Protein AF-A0A3B5KV81-F1 (afdb_monomer_lite)

Organism: NCBI:txid32473

Radius of gyration: 26.12 Å; chains: 1; bounding box: 64×47×73 Å

Secondary structure (DSSP, 8-state):
-HHHHHHHHHHHHHHHHHHHHHHHHHHHHHHHHHHHHHHHHHHHHHHHHHHT-TTS-GGG-SS-HHHHHHHHHHHHHHHHHHHHHHHHHHHHHHHHHHHHHHHHHHHHHHHHHHTT-SS--HHHHHHHHHHHHHHHHHHHHHHHHHHHHHHHHHHHHHHHHHHHHHS-HHHHHHHHTT-----HHHHHHH------GGG-TTSEEE---SS-GGG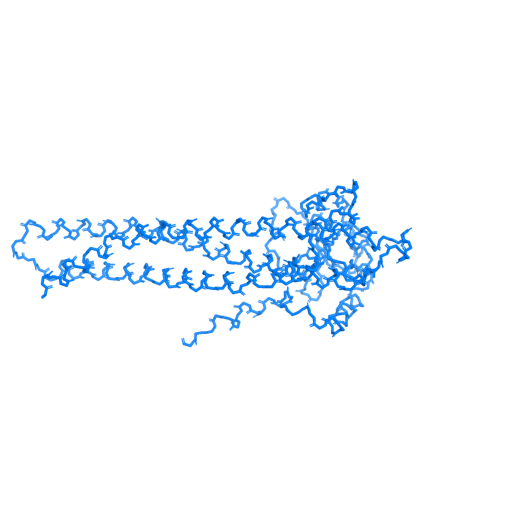GS-BGGGGB-HHHHHHTTT---B--GGG-EEEETTEEE--SSHHHHHHHHHSHHHHHHHHHHHHHH-TT--STT-TTHHHHTT---

Sequence (301 aa):
LAYLIVRFLKCLFCLPAVLQEALQVGDRSIKNELSITQDLVWRYTAVLEKLTHPNIQPAQCEMPITQLKQALYNVRQHESFLKILQSDVSICCQRMESRQPKLSSVLKQLRETVQPNMAIPGSTVFPLFKAVTKLWFELQDEAELLHILSNITVGLKPFLVSQAKRFSKAYLNSLLEATEVKTDANRLAVSSGMIDPTLLNTQSWLLPHANDRLKELPLEYNGFCGYMFVNRDGLLLPGNPSIGILEHKERFYAFSSREAALAFASSPDDFVAQYIQSRIQTYTVFLCFQREATKVLLLPF

InterPro domains:
  IPR021897 Cilia- and flagella-associated protein 206 [PF12018] (19-277)
  IPR021897 Cilia- and flagella-associated protein 206 [PTHR21442] (15-276)

pLDDT: mean 79.24, std 15.84, range [22.72, 93.88]

Structure (mmCIF, N/CA/C/O backbone):
data_AF-A0A3B5KV81-F1
#
_entry.id   AF-A0A3B5KV81-F1
#
loop_
_atom_site.group_PDB
_atom_site.id
_atom_site.type_symbol
_atom_site.label_atom_id
_atom_site.label_alt_id
_atom_site.label_comp_id
_atom_site.label_asym_id
_atom_site.label_entity_id
_atom_site.label_seq_id
_atom_site.pdbx_PDB_ins_code
_atom_site.Cartn_x
_atom_site.Cartn_y
_atom_site.Cartn_z
_atom_site.occupancy
_atom_site.B_iso_or_equiv
_atom_site.auth_seq_id
_atom_site.auth_comp_id
_atom_site.auth_asym_id
_atom_site.auth_atom_id
_atom_site.pdbx_PDB_model_num
ATOM 1 N N . LEU A 1 1 ? -39.909 -1.731 30.206 1.00 40.06 1 LEU A N 1
ATOM 2 C CA . LEU A 1 1 ? -38.931 -0.629 30.377 1.00 40.06 1 LEU A CA 1
ATOM 3 C C . LEU A 1 1 ? -37.629 -1.090 31.048 1.00 40.06 1 LEU A C 1
ATOM 5 O O . LEU A 1 1 ? -36.589 -0.990 30.417 1.00 40.06 1 LEU A O 1
ATOM 9 N N . ALA A 1 2 ? -37.669 -1.678 32.252 1.00 30.91 2 ALA A N 1
ATOM 10 C CA . ALA A 1 2 ? -36.471 -2.149 32.971 1.00 30.91 2 ALA A CA 1
ATOM 11 C C . ALA A 1 2 ? -35.604 -3.158 32.184 1.00 30.91 2 ALA A C 1
ATOM 13 O O . ALA A 1 2 ? -34.389 -3.018 32.145 1.00 30.91 2 ALA A O 1
ATOM 14 N N . TYR A 1 3 ? -36.211 -4.118 31.476 1.00 31.11 3 TYR A N 1
ATOM 15 C CA . TYR A 1 3 ? -35.487 -5.070 30.616 1.00 31.11 3 TYR A CA 1
ATOM 16 C C . TYR A 1 3 ? -34.749 -4.392 29.446 1.00 31.11 3 TYR A C 1
ATOM 18 O O . TYR A 1 3 ? -33.602 -4.723 29.159 1.00 31.11 3 TYR A O 1
ATOM 26 N N . LEU A 1 4 ? -35.378 -3.400 28.805 1.00 37.34 4 LEU A N 1
ATOM 27 C CA . LEU A 1 4 ? -34.756 -2.591 27.752 1.00 37.34 4 LEU A CA 1
ATOM 28 C C . LEU A 1 4 ? -33.608 -1.743 28.304 1.00 37.34 4 LEU A C 1
ATOM 30 O O . LEU A 1 4 ? -32.568 -1.674 27.668 1.00 37.34 4 LEU A O 1
ATOM 34 N N . ILE A 1 5 ? -33.760 -1.176 29.502 1.00 43.72 5 ILE A N 1
ATOM 35 C CA . ILE A 1 5 ? -32.710 -0.404 30.182 1.00 43.72 5 ILE A CA 1
ATOM 36 C C . ILE A 1 5 ? -31.523 -1.303 30.550 1.00 43.72 5 ILE A C 1
ATOM 38 O O . ILE A 1 5 ? -30.384 -0.934 30.298 1.00 43.72 5 ILE A O 1
ATOM 42 N N . VAL A 1 6 ? -31.765 -2.509 31.073 1.00 41.88 6 VAL A N 1
ATOM 43 C CA . VAL A 1 6 ? -30.704 -3.483 31.383 1.00 41.88 6 VAL A CA 1
ATOM 44 C C . VAL A 1 6 ? -29.985 -3.938 30.114 1.00 41.88 6 VAL A C 1
ATOM 46 O O . VAL A 1 6 ? -28.761 -4.035 30.108 1.00 41.88 6 VAL A O 1
ATOM 49 N N . ARG A 1 7 ? -30.713 -4.174 29.018 1.00 49.34 7 ARG A N 1
ATOM 50 C CA . ARG A 1 7 ? -30.127 -4.557 27.725 1.00 49.34 7 ARG A CA 1
ATOM 51 C C . ARG A 1 7 ? -29.336 -3.403 27.096 1.00 49.34 7 ARG A C 1
ATOM 53 O O . ARG A 1 7 ? -28.234 -3.630 26.609 1.00 49.34 7 ARG A O 1
ATOM 60 N N . PHE A 1 8 ? -29.851 -2.178 27.193 1.00 55.16 8 PHE A N 1
ATOM 61 C CA . PHE A 1 8 ? -29.182 -0.951 26.760 1.00 55.16 8 PHE A CA 1
ATOM 62 C C . PHE A 1 8 ? -27.899 -0.711 27.558 1.00 55.16 8 PHE A C 1
ATOM 64 O O . PHE A 1 8 ? -26.845 -0.530 26.965 1.00 55.16 8 PHE A O 1
ATOM 71 N N . LEU A 1 9 ? -27.948 -0.828 28.889 1.00 57.06 9 LEU A N 1
ATOM 72 C CA . LEU A 1 9 ? -26.775 -0.736 29.762 1.00 57.06 9 LEU A CA 1
ATOM 73 C C . LEU A 1 9 ? -25.755 -1.837 29.452 1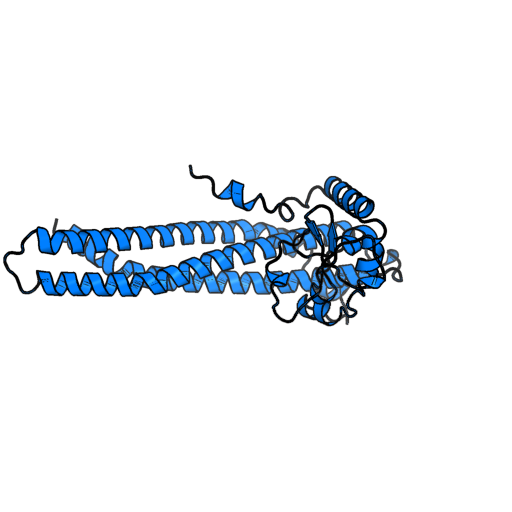.00 57.06 9 LEU A C 1
ATOM 75 O O . LEU A 1 9 ? -24.566 -1.560 29.374 1.00 57.06 9 LEU A O 1
ATOM 79 N N . LYS A 1 10 ? -26.192 -3.079 29.222 1.00 59.25 10 LYS A N 1
ATOM 80 C CA . LYS A 1 10 ? -25.283 -4.185 28.892 1.00 59.25 10 LYS A CA 1
ATOM 81 C C . LYS A 1 10 ? -24.575 -3.961 27.549 1.00 59.25 10 LYS A C 1
ATOM 83 O O . LYS A 1 10 ? -23.370 -4.170 27.469 1.00 59.25 10 LYS A O 1
ATOM 88 N N . CYS A 1 11 ? -25.278 -3.460 26.530 1.00 62.38 11 CYS A N 1
ATOM 89 C CA . CYS A 1 11 ? -24.655 -2.995 25.285 1.00 62.38 11 CYS A CA 1
ATOM 90 C C . CYS A 1 11 ? -23.681 -1.835 25.535 1.00 62.38 11 CYS A C 1
ATOM 92 O O . CYS A 1 11 ? -22.562 -1.879 25.029 1.00 62.38 11 CYS A O 1
ATOM 94 N N . LEU A 1 12 ? -24.072 -0.865 26.368 1.00 67.06 12 LEU A N 1
ATOM 95 C CA . LEU A 1 12 ? -23.264 0.297 26.744 1.00 67.06 12 LEU A CA 1
ATOM 96 C C . LEU A 1 12 ? -21.896 -0.091 27.322 1.00 67.06 12 LEU A C 1
ATOM 98 O O . LEU A 1 12 ? -20.888 0.538 27.015 1.00 67.06 12 LEU A O 1
ATOM 102 N N . PHE A 1 13 ? -21.862 -1.145 28.141 1.00 68.75 13 PHE A N 1
ATOM 103 C CA . PHE A 1 13 ? -20.636 -1.627 28.780 1.00 68.75 13 PHE A CA 1
ATOM 104 C C . PHE A 1 13 ? -19.817 -2.588 27.906 1.00 68.75 13 PHE A C 1
ATOM 106 O O . PHE A 1 13 ? -18.600 -2.644 28.066 1.00 68.75 13 PHE A O 1
ATOM 113 N N . CYS A 1 14 ? -20.444 -3.340 26.996 1.00 76.62 14 CYS A N 1
ATOM 114 C CA . CYS A 1 14 ? -19.745 -4.351 26.196 1.00 76.62 14 CYS A CA 1
ATOM 115 C C . CYS A 1 14 ? -19.212 -3.830 24.854 1.00 76.62 14 CYS A C 1
ATOM 117 O O . CYS A 1 14 ? -18.169 -4.311 24.414 1.00 76.62 14 CYS A O 1
ATOM 119 N N . LEU A 1 15 ? -19.881 -2.862 24.212 1.00 80.75 15 LEU A N 1
ATOM 120 C CA . LEU A 1 15 ? -19.483 -2.374 22.882 1.00 80.75 15 LEU A CA 1
ATOM 121 C C . LEU A 1 15 ? -18.021 -1.914 22.814 1.00 80.75 15 LEU A C 1
ATOM 123 O O . LEU A 1 15 ? -17.350 -2.331 21.875 1.00 80.75 15 LEU A O 1
ATOM 127 N N . PRO A 1 16 ? -17.481 -1.128 23.771 1.00 84.94 16 PRO A N 1
ATOM 128 C CA . PRO A 1 16 ? -16.108 -0.643 23.651 1.00 84.94 16 PRO A CA 1
ATOM 129 C C . PRO A 1 16 ? -15.082 -1.780 23.616 1.00 84.94 16 PRO A C 1
ATOM 131 O O . PRO A 1 16 ? -14.146 -1.734 22.827 1.00 84.94 16 PRO A O 1
ATOM 134 N N . ALA A 1 17 ? -15.274 -2.817 24.439 1.00 85.12 17 ALA A N 1
ATOM 135 C CA . ALA A 1 17 ? -14.369 -3.962 24.495 1.00 85.12 17 ALA A CA 1
ATOM 136 C C . ALA A 1 17 ? -14.455 -4.819 23.223 1.00 85.12 17 ALA A C 1
ATOM 138 O O . ALA A 1 17 ? -13.427 -5.164 22.648 1.00 85.12 17 ALA A O 1
ATOM 139 N N . VAL A 1 18 ? -15.676 -5.106 22.756 1.00 86.69 18 VAL A N 1
ATOM 140 C CA . VAL A 1 18 ? -15.906 -5.877 21.523 1.00 86.69 18 VAL A CA 1
ATOM 141 C C . VAL A 1 18 ? -15.345 -5.141 20.306 1.00 86.69 18 VAL A C 1
ATOM 143 O O . VAL A 1 18 ? -14.693 -5.746 19.460 1.00 86.69 18 VAL A O 1
ATOM 146 N N . LEU A 1 19 ? -15.566 -3.828 20.225 1.00 87.00 19 LEU A N 1
ATOM 147 C CA . LEU A 1 19 ? -15.071 -3.002 19.129 1.00 87.00 19 LEU A CA 1
ATOM 148 C C . LEU A 1 19 ? -13.540 -2.909 19.133 1.00 87.00 19 LEU A C 1
ATOM 150 O O . LEU A 1 19 ? -12.926 -3.031 18.077 1.00 87.00 19 LEU A O 1
ATOM 154 N N . GLN A 1 20 ? -12.920 -2.764 20.308 1.00 89.06 20 GLN A N 1
ATOM 155 C CA . GLN A 1 20 ? -11.462 -2.770 20.444 1.00 89.06 20 GLN A CA 1
ATOM 156 C C . GLN A 1 20 ? -10.855 -4.091 19.951 1.00 89.06 20 GLN A C 1
ATOM 158 O O . GLN A 1 20 ? -9.877 -4.087 19.205 1.00 89.06 20 GLN A O 1
ATOM 163 N N . GLU A 1 21 ? -11.442 -5.227 20.334 1.00 89.62 21 GLU A N 1
ATOM 164 C CA . GLU A 1 21 ? -10.996 -6.541 19.867 1.00 89.62 21 GLU A CA 1
ATOM 165 C C . GLU A 1 21 ? -11.159 -6.681 18.346 1.00 89.62 21 GLU A C 1
ATOM 167 O O . GLU A 1 21 ? -10.218 -7.081 17.656 1.00 89.62 21 GLU A O 1
ATOM 172 N N . ALA A 1 22 ? -12.318 -6.289 17.808 1.00 89.50 22 ALA A N 1
ATOM 173 C CA . ALA A 1 22 ? -12.595 -6.340 16.375 1.00 89.50 22 ALA A CA 1
ATOM 174 C C . ALA A 1 22 ? -11.617 -5.474 15.561 1.00 89.50 22 ALA A C 1
ATOM 176 O O . ALA A 1 22 ? -11.116 -5.924 14.530 1.00 89.50 22 ALA A O 1
ATOM 177 N N . LEU A 1 23 ? -11.284 -4.273 16.046 1.00 89.12 23 LEU A N 1
ATOM 178 C CA . LEU A 1 23 ? -10.291 -3.392 15.429 1.00 89.12 23 LEU A CA 1
ATOM 179 C C . LEU A 1 23 ? -8.895 -4.011 15.417 1.00 89.12 23 LEU A C 1
ATOM 181 O O . LEU A 1 23 ? -8.232 -4.008 14.383 1.00 89.12 23 LEU A O 1
ATOM 185 N N . GLN A 1 24 ? -8.459 -4.596 16.533 1.00 90.06 24 GLN A N 1
ATOM 186 C CA . GLN A 1 24 ? -7.159 -5.266 16.609 1.00 90.06 24 GLN A CA 1
ATOM 187 C C . GLN A 1 24 ? -7.082 -6.486 15.684 1.00 90.06 24 GLN A C 1
ATOM 189 O O . GLN A 1 24 ? -6.040 -6.753 15.083 1.00 90.06 24 GLN A O 1
ATOM 194 N N . VAL A 1 25 ? -8.171 -7.249 15.563 1.00 90.31 25 VAL A N 1
ATOM 195 C CA . VAL A 1 25 ? -8.262 -8.359 14.604 1.00 90.31 25 VAL A CA 1
ATOM 196 C C . VAL A 1 25 ? -8.200 -7.836 13.167 1.00 90.31 25 VAL A C 1
ATOM 198 O O . VAL A 1 25 ? -7.431 -8.378 12.371 1.00 90.31 25 VAL A O 1
ATOM 201 N N . GLY A 1 26 ? -8.941 -6.771 12.851 1.00 88.31 26 GLY A N 1
ATOM 202 C CA . GLY A 1 26 ? -8.927 -6.118 11.541 1.00 88.31 26 GLY A CA 1
ATOM 203 C C . GLY A 1 26 ? -7.540 -5.602 11.152 1.00 88.31 26 GLY A C 1
ATOM 204 O O . GLY A 1 26 ? -7.029 -5.962 10.093 1.00 88.31 26 GLY A O 1
ATOM 205 N N . ASP A 1 27 ? -6.885 -4.848 12.039 1.00 89.94 27 ASP A N 1
ATOM 206 C CA . ASP A 1 27 ? -5.531 -4.315 11.839 1.00 89.94 27 ASP A CA 1
ATOM 207 C C . ASP A 1 27 ? -4.512 -5.431 11.565 1.00 89.94 27 ASP A C 1
ATOM 209 O O . ASP A 1 27 ? -3.765 -5.376 10.585 1.00 89.94 27 ASP A O 1
ATOM 213 N N . ARG A 1 28 ? -4.522 -6.500 12.376 1.00 91.06 28 ARG A N 1
ATOM 214 C CA . ARG A 1 28 ? -3.650 -7.667 12.154 1.00 91.06 28 ARG A CA 1
ATOM 215 C C . ARG A 1 28 ? -3.940 -8.359 10.825 1.00 91.06 28 ARG A C 1
ATOM 217 O O . ARG A 1 28 ? -3.003 -8.749 10.131 1.00 91.06 28 ARG A O 1
ATOM 224 N N . SER A 1 29 ? -5.213 -8.509 10.459 1.00 90.69 29 SER A N 1
ATOM 225 C CA . SER A 1 29 ? -5.601 -9.128 9.189 1.00 90.69 29 SER A CA 1
ATOM 226 C C . SER A 1 29 ? -5.082 -8.325 7.995 1.00 90.69 29 SER A C 1
ATOM 228 O O . SER A 1 29 ? -4.488 -8.908 7.089 1.00 90.69 29 SER A O 1
ATOM 230 N N . ILE A 1 30 ? -5.256 -6.999 8.006 1.00 91.31 30 ILE A N 1
ATOM 231 C CA . ILE A 1 30 ? -4.784 -6.115 6.931 1.00 91.31 30 ILE A CA 1
ATOM 232 C C . ILE A 1 30 ? -3.254 -6.133 6.857 1.00 91.31 30 ILE A C 1
ATOM 234 O O . ILE A 1 30 ? -2.706 -6.271 5.767 1.00 91.31 30 ILE A O 1
ATOM 238 N N . LYS A 1 31 ? -2.550 -6.071 7.997 1.00 92.75 31 LYS A N 1
ATOM 239 C CA 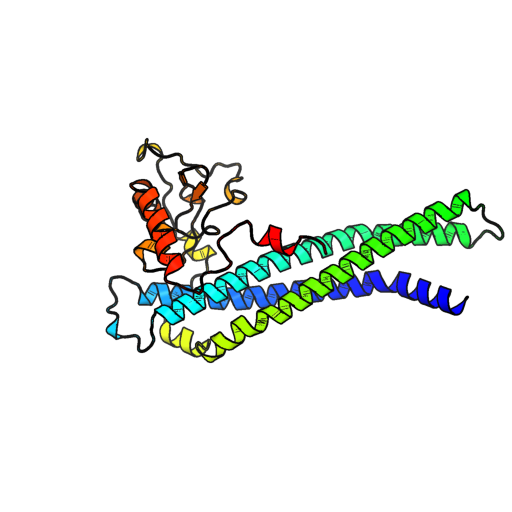. LYS A 1 31 ? -1.078 -6.172 8.050 1.00 92.75 31 LYS A CA 1
ATOM 240 C C . LYS A 1 31 ? -0.559 -7.479 7.452 1.00 92.75 31 LYS A C 1
ATOM 242 O O . LYS A 1 31 ? 0.397 -7.462 6.677 1.00 92.75 31 LYS A O 1
ATOM 247 N N . ASN A 1 32 ? -1.199 -8.601 7.778 1.00 92.12 32 ASN A N 1
ATOM 248 C CA . ASN A 1 32 ? -0.840 -9.901 7.217 1.00 92.12 32 ASN A CA 1
ATOM 249 C C . ASN A 1 32 ? -1.069 -9.937 5.701 1.00 92.12 32 ASN A C 1
ATOM 251 O O . ASN A 1 32 ? -0.197 -10.385 4.956 1.00 92.12 32 ASN A O 1
ATOM 255 N N . GLU A 1 33 ? -2.214 -9.438 5.231 1.00 90.75 33 GLU A N 1
ATOM 256 C CA . GLU A 1 33 ? -2.519 -9.383 3.799 1.00 90.75 33 GLU A CA 1
ATOM 257 C C . GLU A 1 33 ? -1.556 -8.456 3.044 1.00 90.75 33 GLU A C 1
ATOM 259 O O . GLU A 1 33 ? -1.090 -8.800 1.955 1.00 90.75 33 GLU A O 1
ATOM 264 N N . LEU A 1 34 ? -1.178 -7.327 3.648 1.00 92.50 34 LEU A N 1
ATOM 265 C CA . LEU A 1 34 ? -0.195 -6.401 3.099 1.00 92.50 34 LEU A CA 1
ATOM 266 C C . LEU A 1 34 ? 1.180 -7.063 2.969 1.00 92.50 34 LEU A C 1
ATOM 268 O O . LEU A 1 34 ? 1.797 -6.957 1.914 1.00 92.50 34 LEU A O 1
ATOM 272 N N . SER A 1 35 ? 1.632 -7.804 3.984 1.00 93.69 35 SER A N 1
ATOM 273 C CA . SER A 1 35 ? 2.906 -8.534 3.932 1.00 93.69 35 SER A CA 1
ATOM 274 C C . SER A 1 35 ? 2.936 -9.576 2.806 1.00 93.69 35 SER A C 1
ATOM 276 O O . SER A 1 35 ? 3.908 -9.649 2.052 1.00 93.69 35 SER A O 1
ATOM 278 N N . ILE A 1 36 ? 1.851 -10.339 2.631 1.00 91.31 36 ILE A N 1
ATOM 279 C CA . ILE A 1 36 ? 1.718 -11.310 1.531 1.00 91.31 36 ILE A CA 1
ATOM 280 C C . ILE A 1 36 ? 1.745 -10.596 0.174 1.00 91.31 36 ILE A C 1
ATOM 282 O O . ILE A 1 36 ? 2.429 -11.029 -0.755 1.00 91.31 36 ILE A O 1
ATOM 286 N N . THR A 1 37 ? 1.016 -9.487 0.067 1.00 91.94 37 THR A N 1
ATOM 287 C CA . THR A 1 37 ? 0.946 -8.668 -1.147 1.00 91.94 37 THR A CA 1
ATOM 288 C C . THR A 1 37 ? 2.318 -8.103 -1.507 1.00 91.94 37 THR A C 1
ATOM 290 O O . THR A 1 37 ? 2.720 -8.162 -2.666 1.00 91.94 37 THR A O 1
ATOM 293 N N . GLN A 1 38 ? 3.077 -7.625 -0.522 1.00 93.88 38 GLN A N 1
ATOM 294 C CA . GLN A 1 38 ? 4.430 -7.103 -0.708 1.00 93.88 38 GLN A CA 1
ATOM 295 C C . GLN A 1 38 ? 5.416 -8.174 -1.188 1.00 93.88 38 GLN A C 1
ATOM 297 O O . GLN A 1 38 ? 6.183 -7.912 -2.113 1.00 93.88 38 GLN A O 1
ATOM 302 N N . ASP A 1 39 ? 5.358 -9.397 -0.648 1.00 92.50 39 ASP A N 1
ATOM 303 C CA . ASP A 1 39 ? 6.169 -10.517 -1.155 1.00 92.50 39 ASP A CA 1
ATOM 304 C C . ASP A 1 39 ? 5.882 -10.790 -2.641 1.00 92.50 39 ASP A C 1
ATOM 306 O O . ASP A 1 39 ? 6.810 -10.960 -3.434 1.00 92.50 39 ASP A O 1
ATOM 310 N N . LEU A 1 40 ? 4.606 -10.780 -3.046 1.00 91.69 40 LEU A N 1
ATOM 311 C CA . LEU A 1 40 ? 4.224 -10.947 -4.452 1.00 91.69 40 LEU A CA 1
ATOM 312 C C . LEU A 1 40 ? 4.749 -9.806 -5.319 1.00 91.69 40 LEU A C 1
ATOM 314 O O . LEU A 1 40 ? 5.350 -10.058 -6.362 1.00 91.69 40 LEU A O 1
ATOM 318 N N . VAL A 1 41 ? 4.556 -8.565 -4.875 1.00 92.50 41 VAL A N 1
ATOM 319 C CA . VAL A 1 41 ? 5.079 -7.368 -5.534 1.00 92.50 41 VAL A CA 1
ATOM 320 C C . VAL A 1 41 ? 6.576 -7.504 -5.806 1.00 92.50 41 VAL A C 1
ATOM 322 O O . VAL A 1 41 ? 7.006 -7.348 -6.948 1.00 92.50 41 VAL A O 1
ATOM 325 N N . TRP A 1 42 ? 7.372 -7.836 -4.786 1.00 93.88 42 TRP A N 1
ATOM 326 C CA . TRP A 1 42 ? 8.824 -7.916 -4.923 1.00 93.88 42 TRP A CA 1
ATOM 327 C C . TRP A 1 42 ? 9.252 -9.009 -5.899 1.00 93.88 42 TRP A C 1
ATOM 329 O O . TRP A 1 42 ? 10.183 -8.792 -6.677 1.00 93.88 42 TRP A O 1
ATOM 339 N N . ARG A 1 43 ? 8.553 -10.153 -5.900 1.00 92.12 43 ARG A N 1
ATOM 340 C CA . ARG A 1 43 ? 8.784 -11.251 -6.850 1.00 92.12 43 ARG A CA 1
ATOM 341 C C . ARG A 1 43 ? 8.453 -10.840 -8.277 1.00 92.12 43 ARG A C 1
ATOM 343 O O . ARG A 1 43 ? 9.284 -11.039 -9.156 1.00 92.12 43 ARG A O 1
ATOM 350 N N . TYR A 1 44 ? 7.284 -10.244 -8.514 1.00 91.44 44 TYR A N 1
ATOM 351 C CA . TYR A 1 44 ? 6.911 -9.766 -9.848 1.00 91.44 44 TYR A CA 1
ATOM 352 C C . TYR A 1 44 ? 7.890 -8.716 -10.366 1.00 91.44 44 TYR A C 1
ATOM 354 O O . TYR A 1 44 ? 8.311 -8.796 -11.519 1.00 91.44 44 TYR A O 1
ATOM 362 N N . THR A 1 45 ? 8.290 -7.763 -9.519 1.00 91.88 45 THR A N 1
ATOM 363 C CA . THR A 1 45 ? 9.293 -6.765 -9.892 1.00 91.88 45 THR A CA 1
ATOM 364 C C . THR A 1 45 ? 10.625 -7.433 -10.231 1.00 91.88 45 THR A C 1
ATOM 366 O O . THR A 1 45 ? 11.154 -7.159 -11.298 1.00 91.88 45 THR A O 1
ATOM 369 N N . ALA A 1 46 ? 11.120 -8.370 -9.415 1.00 91.69 46 ALA A N 1
ATOM 370 C CA . ALA A 1 46 ? 12.379 -9.072 -9.682 1.00 91.69 46 ALA A CA 1
ATOM 371 C C . ALA A 1 46 ? 12.340 -9.920 -10.970 1.00 91.69 46 ALA A C 1
ATOM 373 O O . ALA A 1 46 ? 13.298 -9.916 -11.744 1.00 91.69 46 ALA A O 1
ATOM 374 N N . VAL A 1 47 ? 11.221 -10.604 -11.244 1.00 90.06 47 VAL A N 1
ATOM 375 C CA . VAL A 1 47 ? 11.017 -11.339 -12.505 1.00 90.06 47 VAL A CA 1
ATOM 376 C C . VAL A 1 47 ? 11.073 -10.379 -13.688 1.00 90.06 47 VAL A C 1
ATOM 378 O O . VAL A 1 47 ? 11.777 -10.642 -14.660 1.00 90.06 47 VAL A O 1
ATOM 381 N N . LEU A 1 48 ? 10.358 -9.255 -13.617 1.00 88.75 48 LEU A N 1
ATOM 382 C CA . LEU A 1 48 ? 10.338 -8.281 -14.705 1.00 88.75 48 LEU A CA 1
ATOM 383 C C . LEU A 1 48 ? 11.691 -7.581 -14.877 1.00 88.75 48 LEU A C 1
ATOM 385 O O . LEU A 1 48 ? 12.101 -7.366 -16.012 1.00 88.75 48 LEU A O 1
ATOM 389 N N . GLU A 1 49 ? 12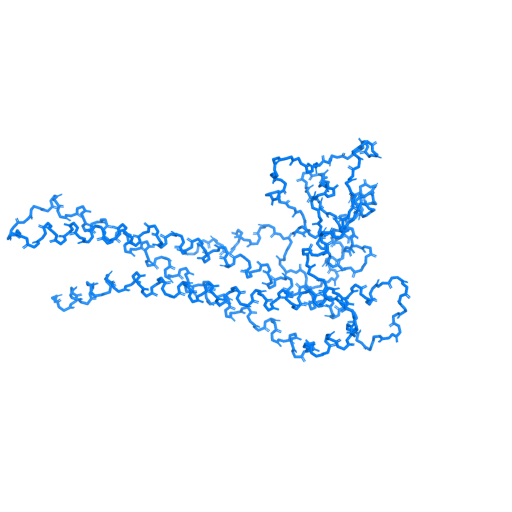.419 -7.293 -13.797 1.00 88.62 49 GLU A N 1
ATOM 390 C CA . GLU A 1 49 ? 13.795 -6.779 -13.843 1.00 88.62 49 GLU A CA 1
ATOM 391 C C . GLU A 1 49 ? 14.726 -7.740 -14.604 1.00 88.62 49 GLU A C 1
ATOM 393 O O . GLU A 1 49 ? 15.500 -7.291 -15.448 1.00 88.62 49 GLU A O 1
ATOM 398 N N . LYS A 1 50 ? 14.610 -9.058 -14.370 1.00 86.50 50 LYS A N 1
ATOM 399 C CA . LYS A 1 50 ? 15.355 -10.092 -15.111 1.00 86.50 50 LYS A CA 1
ATOM 400 C C . LYS A 1 50 ? 14.922 -10.138 -16.579 1.00 86.50 50 LYS A C 1
ATOM 402 O O . LYS A 1 50 ? 15.751 -10.017 -17.469 1.00 86.50 50 LYS A O 1
ATOM 407 N N . LEU A 1 51 ? 13.625 -10.271 -16.852 1.00 83.00 51 LEU A N 1
ATOM 408 C CA . LEU A 1 51 ? 13.116 -10.484 -18.214 1.00 83.00 51 LEU A CA 1
ATOM 409 C C . LEU A 1 51 ? 13.237 -9.258 -19.128 1.00 83.00 51 LEU A C 1
ATOM 411 O O . LEU A 1 51 ? 13.295 -9.412 -20.342 1.00 83.00 51 LEU A O 1
ATOM 415 N N . THR A 1 52 ? 13.257 -8.049 -18.566 1.00 80.44 52 THR A N 1
ATOM 416 C CA . THR A 1 52 ? 13.390 -6.796 -19.334 1.00 80.44 52 THR A CA 1
ATOM 417 C C . THR A 1 52 ? 14.820 -6.255 -19.341 1.00 80.44 52 THR A C 1
ATOM 419 O O . THR A 1 52 ? 15.070 -5.145 -19.823 1.00 80.44 52 THR A O 1
ATOM 422 N N . HIS A 1 53 ? 15.781 -7.028 -18.820 1.00 78.88 53 HIS A N 1
ATOM 423 C CA . HIS A 1 53 ? 17.180 -6.640 -18.848 1.00 78.88 53 HIS A CA 1
ATOM 424 C C . HIS A 1 53 ? 17.674 -6.583 -20.305 1.00 78.88 53 HIS A C 1
ATOM 426 O O . HIS A 1 53 ? 17.499 -7.553 -21.041 1.00 78.88 53 HIS A O 1
ATOM 432 N N . PRO A 1 54 ? 18.355 -5.506 -20.736 1.00 68.56 54 PRO A N 1
ATOM 433 C CA . PRO A 1 54 ? 18.721 -5.299 -22.144 1.00 68.56 54 PRO A CA 1
ATOM 434 C C . PRO A 1 54 ? 19.676 -6.363 -22.715 1.00 68.56 54 PRO A C 1
ATOM 436 O O . PRO A 1 54 ? 19.828 -6.461 -23.927 1.00 68.56 54 PRO A O 1
ATOM 439 N N . ASN A 1 55 ? 20.289 -7.177 -21.850 1.00 67.75 55 ASN A N 1
ATOM 440 C CA . ASN A 1 55 ? 21.203 -8.261 -22.227 1.00 67.75 55 ASN A CA 1
ATOM 441 C C . ASN A 1 55 ? 20.517 -9.637 -22.351 1.00 67.75 55 ASN A C 1
ATOM 443 O O . ASN A 1 55 ? 21.188 -10.609 -22.687 1.00 67.75 55 ASN A O 1
ATOM 447 N N . ILE A 1 56 ? 19.219 -9.752 -22.047 1.00 62.81 56 ILE A N 1
ATOM 448 C CA . ILE A 1 56 ? 18.476 -11.018 -22.104 1.00 62.81 56 ILE A CA 1
ATOM 449 C C . ILE A 1 56 ? 17.614 -11.018 -23.369 1.00 62.81 56 ILE A C 1
ATOM 451 O O . ILE A 1 56 ? 16.759 -10.152 -23.549 1.00 62.81 56 ILE A O 1
ATOM 455 N N . GLN A 1 57 ? 17.846 -11.980 -24.270 1.00 55.22 57 GLN A N 1
ATOM 456 C CA . GLN A 1 57 ? 16.995 -12.139 -25.449 1.00 55.22 57 GLN A CA 1
ATOM 457 C C . GLN A 1 57 ? 15.595 -12.621 -25.025 1.00 55.22 57 GLN A C 1
ATOM 459 O O . GLN A 1 57 ? 15.494 -13.566 -24.239 1.00 55.22 57 GLN A O 1
ATOM 464 N N . PRO A 1 58 ? 14.507 -12.060 -25.588 1.00 54.81 58 PRO A N 1
ATOM 465 C CA . PRO A 1 58 ? 13.126 -12.420 -25.238 1.00 54.81 58 PRO A CA 1
ATOM 466 C C . PRO A 1 58 ? 12.723 -13.866 -25.599 1.00 54.81 58 PRO A C 1
ATOM 468 O O . PRO A 1 58 ? 11.591 -14.267 -25.348 1.00 54.81 58 PRO A O 1
ATOM 471 N N . ALA A 1 59 ? 13.637 -14.670 -26.149 1.00 49.69 59 ALA A N 1
ATOM 472 C CA . ALA A 1 59 ? 13.392 -16.027 -26.633 1.00 49.69 59 ALA A CA 1
ATOM 473 C C . ALA A 1 59 ? 13.163 -17.088 -25.531 1.00 49.69 59 ALA A C 1
ATOM 475 O O . ALA A 1 59 ? 12.873 -18.233 -25.859 1.00 49.69 59 ALA A O 1
ATOM 476 N N . GLN A 1 60 ? 13.291 -16.744 -24.243 1.00 53.53 60 GLN A N 1
ATOM 477 C CA . GLN A 1 60 ? 13.199 -17.709 -23.132 1.00 53.53 60 GLN A CA 1
ATOM 478 C C . GLN A 1 60 ? 11.887 -17.653 -22.332 1.00 53.53 60 GLN A C 1
ATOM 480 O O . GLN A 1 60 ? 11.721 -18.429 -21.393 1.00 53.53 60 GLN A O 1
ATOM 485 N N . CYS A 1 61 ? 10.944 -16.765 -22.668 1.00 54.31 61 CYS A N 1
ATOM 486 C CA . CYS A 1 61 ? 9.670 -16.682 -21.953 1.00 54.31 61 CYS A CA 1
ATOM 487 C C . CYS A 1 61 ? 8.511 -17.121 -22.857 1.00 54.31 61 CYS A C 1
ATOM 489 O O . CYS A 1 61 ? 8.113 -16.389 -23.757 1.00 54.31 61 CYS A O 1
ATOM 491 N N . GLU A 1 62 ? 7.939 -18.300 -22.589 1.00 55.41 62 GLU A N 1
ATOM 492 C CA . GLU A 1 62 ? 6.727 -18.794 -23.272 1.00 55.41 62 GLU A CA 1
ATOM 493 C C . GLU A 1 62 ? 5.499 -17.890 -23.035 1.00 55.41 62 GLU A C 1
ATOM 495 O O . GLU A 1 62 ? 4.525 -17.940 -23.784 1.00 55.41 62 GLU A O 1
ATOM 500 N N . MET A 1 63 ? 5.535 -17.048 -21.996 1.00 64.31 63 MET A N 1
ATOM 501 C CA . MET A 1 63 ? 4.426 -16.193 -21.585 1.00 64.31 63 MET A CA 1
ATOM 502 C C . MET A 1 63 ? 4.623 -14.733 -22.014 1.00 64.31 63 MET A C 1
ATOM 504 O O . MET A 1 63 ? 5.720 -14.188 -21.874 1.00 64.31 63 MET A O 1
ATOM 508 N N . PRO A 1 64 ? 3.554 -14.029 -22.437 1.00 73.44 64 PRO A N 1
ATOM 509 C CA . PRO A 1 64 ? 3.647 -12.608 -22.741 1.00 73.44 64 PRO A CA 1
ATOM 510 C C . PRO A 1 64 ? 4.033 -11.804 -21.492 1.00 73.44 64 PRO A C 1
ATOM 512 O O . PRO A 1 64 ? 3.270 -11.739 -20.525 1.00 73.44 64 PRO A O 1
ATOM 515 N N . ILE A 1 65 ? 5.191 -11.136 -21.533 1.00 81.38 65 ILE A N 1
ATOM 516 C CA . ILE A 1 65 ? 5.681 -10.194 -20.504 1.00 81.38 65 ILE A CA 1
ATOM 517 C C . ILE A 1 65 ? 4.594 -9.176 -20.108 1.00 81.38 65 ILE A C 1
ATOM 519 O O . ILE A 1 65 ? 4.507 -8.750 -18.956 1.00 81.38 65 ILE A O 1
ATOM 523 N N . THR A 1 66 ? 3.713 -8.827 -21.046 1.00 81.81 66 THR A N 1
ATOM 524 C CA . THR A 1 66 ? 2.548 -7.958 -20.836 1.00 81.81 66 THR A CA 1
ATOM 525 C C . THR A 1 66 ? 1.621 -8.444 -19.717 1.00 81.81 66 THR A C 1
ATOM 527 O O . THR A 1 66 ? 1.140 -7.631 -18.932 1.00 81.81 66 THR A O 1
ATOM 530 N N . GLN A 1 67 ? 1.414 -9.754 -19.567 1.00 83.31 67 GLN A N 1
ATOM 531 C CA . GLN A 1 67 ? 0.557 -10.308 -18.513 1.00 83.31 67 GLN A CA 1
ATOM 532 C C . GLN A 1 67 ? 1.228 -10.265 -17.137 1.00 83.31 67 GLN A C 1
ATOM 534 O O . GLN A 1 67 ? 0.553 -10.031 -16.137 1.00 83.31 67 GLN A O 1
ATOM 539 N N . LEU A 1 68 ? 2.552 -10.445 -17.077 1.00 86.00 68 LEU A N 1
ATOM 540 C CA . LEU A 1 68 ? 3.323 -10.265 -15.841 1.00 86.00 68 LEU A CA 1
ATOM 541 C C . LEU A 1 68 ? 3.312 -8.799 -15.392 1.00 86.00 68 LEU A C 1
ATOM 543 O O . LEU A 1 68 ? 3.188 -8.524 -14.200 1.00 86.00 68 LEU A O 1
ATOM 547 N N . LYS A 1 69 ? 3.373 -7.853 -16.337 1.00 84.81 69 LYS A N 1
ATOM 548 C CA . LYS A 1 69 ? 3.222 -6.417 -16.056 1.00 84.81 69 LYS A CA 1
ATOM 549 C C . LYS A 1 69 ? 1.834 -6.094 -15.508 1.00 84.81 69 LYS A C 1
ATOM 551 O O . LYS A 1 69 ? 1.734 -5.484 -14.451 1.00 84.81 69 LYS A O 1
ATOM 556 N N . GLN A 1 70 ? 0.772 -6.574 -16.159 1.00 83.31 70 GLN A N 1
ATOM 557 C CA . GLN A 1 70 ? -0.601 -6.427 -15.656 1.00 83.31 70 GLN A CA 1
ATOM 558 C C . GLN A 1 70 ? -0.772 -7.038 -14.259 1.00 83.31 70 GLN A C 1
ATOM 560 O O . GLN A 1 70 ? -1.439 -6.456 -13.403 1.00 83.31 70 GLN A O 1
ATOM 565 N N . ALA A 1 71 ? -0.138 -8.186 -14.001 1.00 86.31 71 ALA A N 1
ATOM 566 C CA . ALA A 1 71 ? -0.118 -8.781 -12.673 1.00 86.31 71 ALA A CA 1
ATOM 567 C C . ALA A 1 71 ? 0.553 -7.857 -11.653 1.00 86.31 71 ALA A C 1
ATOM 569 O O . ALA A 1 71 ? -0.077 -7.495 -10.662 1.00 86.31 71 ALA A O 1
ATOM 570 N N . LEU A 1 72 ? 1.770 -7.383 -11.939 1.00 87.94 72 LEU A N 1
ATOM 571 C CA . LEU A 1 72 ? 2.468 -6.426 -11.080 1.00 87.94 72 LEU A CA 1
ATOM 572 C C . LEU A 1 72 ? 1.611 -5.184 -10.795 1.00 87.94 72 LEU A C 1
ATOM 574 O O . LEU A 1 72 ? 1.517 -4.770 -9.643 1.00 87.94 72 LEU A O 1
ATOM 578 N N . TYR A 1 73 ? 0.971 -4.602 -11.812 1.00 86.31 73 TYR A N 1
ATOM 579 C CA . TYR A 1 73 ? 0.149 -3.400 -11.648 1.00 86.31 73 TYR A CA 1
ATOM 580 C C . TYR A 1 73 ? -1.019 -3.634 -10.699 1.00 86.31 73 TYR A C 1
ATOM 582 O O . TYR A 1 73 ? -1.247 -2.823 -9.806 1.00 86.31 73 TYR A O 1
ATOM 590 N N . ASN A 1 74 ? -1.720 -4.754 -10.839 1.00 85.19 74 ASN A N 1
ATOM 591 C CA . ASN A 1 74 ? -2.847 -5.071 -9.971 1.00 85.19 74 ASN A CA 1
ATOM 592 C C . ASN A 1 74 ? -2.400 -5.347 -8.533 1.00 85.19 74 ASN A C 1
ATOM 594 O O . ASN A 1 74 ? -3.026 -4.848 -7.602 1.00 85.19 74 ASN A O 1
ATOM 598 N N . VAL A 1 75 ? -1.301 -6.084 -8.327 1.00 88.94 75 VAL A N 1
ATOM 599 C CA . VAL A 1 75 ? -0.798 -6.336 -6.966 1.00 88.94 75 VAL A CA 1
ATOM 600 C C . VAL A 1 75 ? -0.285 -5.037 -6.325 1.00 88.94 75 VAL A C 1
ATOM 602 O O . VAL A 1 75 ? -0.539 -4.804 -5.147 1.00 88.94 75 VAL A O 1
ATOM 605 N N . ARG A 1 76 ? 0.352 -4.137 -7.087 1.00 89.44 76 ARG A N 1
ATOM 606 C CA . ARG A 1 76 ? 0.731 -2.791 -6.610 1.00 89.44 76 ARG A CA 1
ATOM 607 C C . ARG A 1 76 ? -0.482 -1.935 -6.246 1.00 89.44 76 ARG A C 1
ATOM 609 O O . ARG A 1 76 ? -0.443 -1.216 -5.252 1.00 89.44 76 ARG A O 1
ATOM 616 N N . GLN A 1 77 ? -1.562 -2.024 -7.021 1.00 83.25 77 GLN A N 1
ATOM 617 C CA . GLN A 1 77 ? -2.817 -1.346 -6.695 1.00 83.25 77 GLN A CA 1
ATOM 618 C C . GLN A 1 77 ? -3.415 -1.885 -5.398 1.00 83.25 77 GLN A C 1
ATOM 620 O O . GLN A 1 77 ? -3.760 -1.106 -4.511 1.00 83.25 77 GLN A O 1
ATOM 625 N N . HIS A 1 78 ? -3.467 -3.210 -5.258 1.00 87.31 78 HIS A N 1
ATOM 626 C CA . HIS A 1 78 ? -3.919 -3.865 -4.034 1.00 87.31 78 HIS A CA 1
ATOM 627 C C . HIS A 1 78 ? -3.087 -3.433 -2.822 1.00 87.31 78 HIS A C 1
ATOM 629 O O . HIS A 1 78 ? -3.646 -3.047 -1.801 1.00 87.31 78 HIS A O 1
ATOM 635 N N . GLU A 1 79 ? -1.757 -3.393 -2.959 1.00 90.38 79 GLU A N 1
ATOM 636 C CA . GLU A 1 79 ? -0.844 -2.892 -1.925 1.00 90.38 79 GLU A CA 1
ATOM 637 C C . GLU A 1 79 ? -1.199 -1.458 -1.499 1.00 90.38 79 GLU A C 1
ATOM 639 O O . GLU A 1 79 ? -1.255 -1.155 -0.306 1.00 90.38 79 GLU A O 1
ATOM 644 N N . SER A 1 80 ? -1.465 -0.575 -2.466 1.00 87.50 80 SER A N 1
ATOM 645 C CA . SER A 1 80 ? -1.836 0.815 -2.197 1.00 87.50 80 SER A CA 1
ATOM 646 C C . SER A 1 80 ? -3.169 0.922 -1.453 1.00 87.50 80 SER A C 1
ATOM 648 O O . SER A 1 80 ? -3.268 1.684 -0.493 1.00 87.50 80 SER A O 1
ATOM 650 N N . PHE A 1 81 ? -4.184 0.149 -1.853 1.00 86.88 81 PHE A N 1
ATOM 651 C CA . PHE A 1 81 ? -5.472 0.129 -1.156 1.00 86.88 81 PHE A CA 1
ATOM 652 C C . PHE A 1 81 ? -5.335 -0.401 0.270 1.00 86.88 81 PHE A C 1
ATOM 654 O O . PHE A 1 81 ? -5.854 0.214 1.198 1.00 86.88 81 PHE A O 1
ATOM 661 N N . LEU A 1 82 ? -4.583 -1.485 0.475 1.00 90.19 82 LEU A N 1
ATOM 662 C CA . LEU A 1 82 ? -4.340 -2.029 1.811 1.00 90.19 82 LEU A CA 1
ATOM 663 C C . LEU A 1 82 ? -3.616 -1.032 2.724 1.00 90.19 82 LEU A C 1
ATOM 665 O O . LEU A 1 82 ? -3.955 -0.951 3.899 1.00 90.19 82 LEU A O 1
ATOM 669 N N . LYS A 1 83 ? -2.665 -0.244 2.203 1.00 90.69 83 LYS A N 1
ATOM 670 C CA . LYS A 1 83 ? -1.992 0.822 2.970 1.00 90.69 83 LYS A CA 1
ATOM 671 C C . LYS A 1 83 ? -2.958 1.923 3.415 1.00 90.69 83 LYS A C 1
ATOM 673 O O . LYS A 1 83 ? -2.861 2.381 4.552 1.00 90.69 83 LYS A O 1
ATOM 678 N N . ILE A 1 84 ? -3.898 2.321 2.553 1.00 89.12 84 ILE A N 1
ATOM 679 C CA . ILE A 1 84 ? -4.951 3.289 2.904 1.00 89.12 84 ILE A CA 1
ATOM 680 C C . ILE A 1 84 ? -5.842 2.706 4.006 1.00 89.12 84 ILE A C 1
ATOM 682 O O . ILE A 1 84 ? -5.975 3.312 5.065 1.00 89.12 84 ILE A O 1
ATOM 686 N N . LEU A 1 85 ? -6.354 1.486 3.809 1.00 89.44 85 LEU A N 1
ATOM 687 C CA . LEU A 1 85 ? -7.205 0.812 4.795 1.00 89.44 85 LEU A CA 1
ATOM 688 C C . LEU A 1 85 ? -6.487 0.622 6.137 1.00 89.44 85 LEU A C 1
ATOM 690 O O . LEU A 1 85 ? -7.085 0.809 7.191 1.00 89.44 85 LEU A O 1
ATOM 694 N N . GLN A 1 86 ? -5.197 0.282 6.118 1.00 91.50 86 GLN A N 1
ATOM 695 C CA . GLN A 1 86 ? -4.381 0.165 7.324 1.00 91.50 86 GLN A CA 1
ATOM 696 C C . GLN A 1 86 ? -4.269 1.503 8.065 1.00 91.50 86 GLN A C 1
ATOM 698 O O . GLN A 1 86 ? -4.387 1.531 9.290 1.00 91.50 86 GLN A O 1
ATOM 703 N N . SER A 1 87 ? -4.044 2.604 7.341 1.00 91.56 87 SER A N 1
ATOM 704 C CA . SER A 1 87 ? -4.024 3.947 7.925 1.00 91.56 87 SER A CA 1
ATOM 705 C C . SER A 1 87 ? -5.369 4.280 8.574 1.00 91.56 87 SER A C 1
ATOM 707 O O . SER A 1 87 ? -5.400 4.722 9.722 1.00 91.56 87 SER A O 1
ATOM 709 N N . ASP A 1 88 ? -6.477 4.006 7.885 1.00 90.19 88 ASP A N 1
ATOM 710 C CA . ASP A 1 88 ? -7.823 4.286 8.392 1.00 90.19 88 ASP A CA 1
ATOM 711 C C . ASP A 1 88 ? -8.152 3.449 9.635 1.00 90.19 88 ASP A C 1
ATOM 713 O O . ASP A 1 88 ? -8.601 3.995 10.646 1.00 90.19 88 ASP A O 1
ATOM 717 N N . VAL A 1 89 ? -7.845 2.145 9.627 1.00 89.62 89 VAL A N 1
ATOM 718 C CA . VAL A 1 89 ? -8.003 1.280 10.809 1.00 89.62 89 VAL A CA 1
ATOM 719 C C . VAL A 1 89 ? -7.113 1.751 11.960 1.00 89.62 89 VAL A C 1
ATOM 721 O O . VAL A 1 89 ? -7.565 1.788 13.103 1.00 89.62 89 VAL A O 1
ATOM 724 N N . SER A 1 90 ? -5.876 2.179 11.687 1.00 89.75 90 SER A N 1
ATOM 725 C CA . SER A 1 90 ? -4.990 2.735 12.716 1.00 89.75 90 SER A CA 1
ATOM 726 C C . SER A 1 90 ? -5.573 4.002 13.349 1.00 89.75 90 SER A C 1
ATOM 728 O O . SER A 1 90 ? -5.468 4.182 14.563 1.00 89.75 90 SER A O 1
ATOM 730 N N . ILE A 1 91 ? -6.207 4.873 12.559 1.00 90.94 91 ILE A N 1
ATOM 731 C CA . ILE A 1 91 ? -6.900 6.065 13.069 1.00 90.94 91 ILE A CA 1
ATOM 732 C C . ILE A 1 91 ? -8.102 5.655 13.931 1.00 90.94 91 ILE A C 1
ATOM 734 O O . ILE A 1 91 ? -8.287 6.221 15.011 1.00 90.94 91 ILE A O 1
ATOM 738 N N . CYS A 1 92 ? -8.881 4.652 13.512 1.00 89.81 92 CYS A N 1
ATOM 739 C CA . CYS A 1 92 ? -9.994 4.114 14.305 1.00 89.81 92 CYS A CA 1
ATOM 740 C C . CYS A 1 92 ? -9.504 3.589 15.667 1.00 89.81 92 CYS A C 1
ATOM 742 O O . CYS A 1 92 ? -10.063 3.943 16.707 1.00 89.81 92 CYS A O 1
ATOM 744 N N . CYS A 1 93 ? -8.406 2.821 15.686 1.00 88.31 93 CYS A N 1
ATOM 745 C CA . CYS A 1 93 ? -7.765 2.341 16.916 1.00 88.31 93 CYS A CA 1
ATOM 746 C C . CYS A 1 93 ? -7.369 3.497 17.849 1.00 88.31 93 CYS A C 1
ATOM 748 O O . CYS A 1 93 ? -7.718 3.485 19.027 1.00 88.31 93 CYS A O 1
ATOM 750 N N . GLN A 1 94 ? -6.705 4.534 17.327 1.00 90.12 94 GLN A N 1
ATOM 751 C CA . GLN A 1 94 ? -6.299 5.700 18.124 1.00 90.12 94 GLN A CA 1
ATOM 752 C C . GLN A 1 94 ? -7.505 6.457 18.701 1.00 90.12 94 GLN A C 1
ATOM 754 O O . GLN A 1 94 ? -7.505 6.878 19.863 1.00 90.12 94 GLN A O 1
ATOM 759 N N . ARG A 1 95 ? -8.568 6.626 17.905 1.00 90.56 95 ARG A N 1
ATOM 760 C CA . ARG A 1 95 ? -9.809 7.259 18.371 1.00 90.56 95 ARG A CA 1
ATOM 761 C C . ARG A 1 95 ? -10.459 6.437 19.475 1.00 90.56 95 ARG A C 1
ATOM 763 O O . ARG A 1 95 ? -10.836 7.020 20.493 1.00 90.56 95 ARG A O 1
ATOM 770 N N . MET A 1 96 ? -10.514 5.116 19.327 1.00 88.06 96 MET A N 1
ATOM 771 C CA . MET A 1 96 ? -11.016 4.197 20.350 1.00 88.06 96 MET A CA 1
ATOM 772 C C . MET A 1 96 ? -10.238 4.285 21.658 1.00 88.06 96 MET A C 1
ATOM 774 O O . MET A 1 96 ? -10.845 4.498 22.711 1.00 88.06 96 MET A O 1
ATOM 778 N N . GLU A 1 97 ? -8.908 4.226 21.590 1.00 88.06 97 GLU A N 1
ATOM 779 C CA . GLU A 1 97 ? -8.017 4.360 22.748 1.00 88.06 97 GLU A CA 1
ATOM 780 C C . GLU A 1 97 ? -8.227 5.692 23.482 1.00 88.06 97 GLU A C 1
ATOM 782 O O . GLU A 1 97 ? -8.144 5.754 24.709 1.00 88.06 97 GLU A O 1
ATOM 787 N N . SER A 1 98 ? -8.584 6.759 22.758 1.00 89.38 98 SER A N 1
ATOM 788 C CA . SER A 1 98 ? -8.890 8.064 23.355 1.00 89.38 98 SER A CA 1
ATOM 789 C C . SER A 1 98 ? -10.316 8.189 23.923 1.00 89.38 98 SER A C 1
ATOM 791 O O . SER A 1 98 ? -10.540 8.958 24.865 1.00 89.38 98 SER A O 1
ATOM 793 N N . ARG A 1 99 ? -11.304 7.480 23.352 1.00 88.38 99 ARG A N 1
ATOM 794 C CA . ARG A 1 99 ? -12.742 7.607 23.678 1.00 88.38 99 ARG A CA 1
ATOM 795 C C . ARG A 1 99 ? -13.194 6.629 24.760 1.00 88.38 99 ARG A C 1
ATOM 797 O O . ARG A 1 99 ? -13.958 7.017 25.646 1.00 88.38 99 ARG A O 1
ATOM 804 N N . GLN A 1 100 ? -12.693 5.397 24.748 1.00 87.75 100 GLN A N 1
ATOM 805 C CA . GLN A 1 100 ? -13.002 4.371 25.747 1.00 87.75 100 GLN A CA 1
ATOM 806 C C . GLN A 1 100 ? -12.750 4.815 27.207 1.00 87.75 100 GLN A C 1
ATOM 808 O O . GLN A 1 100 ? -13.645 4.619 28.044 1.00 87.75 100 GLN A O 1
ATOM 813 N N . PRO A 1 101 ? -11.608 5.447 27.561 1.00 89.62 101 PRO A N 1
ATOM 814 C CA . PRO A 1 101 ? -11.387 5.919 28.928 1.00 89.62 101 PRO A CA 1
ATOM 815 C C . PRO A 1 101 ? -12.329 7.070 29.303 1.00 89.62 101 PRO A C 1
ATOM 817 O O . PRO A 1 101 ? -12.802 7.125 30.440 1.00 89.62 101 PRO A O 1
ATOM 820 N N . LYS A 1 102 ? -12.672 7.952 28.351 1.00 91.50 102 LYS A N 1
ATOM 821 C CA . LYS A 1 102 ? -13.636 9.044 28.574 1.00 91.50 102 LYS A CA 1
ATOM 822 C C . LYS A 1 102 ? -15.022 8.493 28.885 1.00 91.50 102 LYS A C 1
ATOM 824 O O . LYS A 1 102 ? -15.626 8.907 29.871 1.00 91.50 102 LYS A O 1
ATOM 829 N N . LEU A 1 103 ? -15.497 7.518 28.106 1.00 89.25 103 LEU A N 1
ATOM 830 C CA . LEU A 1 103 ? -16.782 6.866 28.365 1.00 89.25 103 LEU A CA 1
ATOM 831 C C . LEU A 1 103 ? -16.789 6.183 29.738 1.00 89.25 103 LEU A C 1
ATOM 833 O O . LEU A 1 103 ? -17.721 6.380 30.513 1.00 89.25 103 LEU A O 1
ATOM 837 N N . SER A 1 104 ? -15.726 5.448 30.073 1.00 88.81 104 SER A N 1
ATOM 838 C CA . SER A 1 104 ? -15.585 4.798 31.384 1.00 88.81 104 SER A CA 1
ATOM 839 C C . SER A 1 104 ? -15.640 5.804 32.540 1.00 88.81 104 SER A C 1
ATOM 841 O O . SER A 1 104 ? -16.309 5.558 33.544 1.00 88.81 104 SER A O 1
ATOM 843 N N . SER A 1 105 ? -14.981 6.956 32.387 1.00 91.81 105 SER A N 1
ATOM 844 C CA . SER A 1 105 ? -14.985 8.035 33.379 1.00 91.81 105 SER A CA 1
ATOM 845 C C . SER A 1 105 ? -16.379 8.643 33.567 1.00 91.81 105 SER A C 1
ATOM 847 O O . SER A 1 105 ? -16.862 8.719 34.697 1.00 91.81 105 SER A O 1
ATOM 849 N N . VAL A 1 106 ? -17.069 8.993 32.475 1.00 89.88 106 VAL A N 1
ATOM 850 C CA . VAL A 1 106 ? -18.422 9.572 32.541 1.00 89.88 106 VAL A CA 1
ATOM 851 C C . VAL A 1 106 ? -19.424 8.565 33.117 1.00 89.88 106 VAL A C 1
ATOM 853 O O . VAL A 1 106 ? -20.270 8.936 33.927 1.00 89.88 106 VAL A O 1
ATOM 856 N N . LEU A 1 107 ? -19.314 7.277 32.773 1.00 86.88 107 LEU A N 1
ATOM 857 C CA . LEU A 1 107 ? -20.166 6.228 33.348 1.00 86.88 107 LEU A CA 1
ATOM 858 C C . LEU A 1 107 ? -19.925 6.031 34.846 1.00 86.88 107 LEU A C 1
ATOM 860 O O . LEU A 1 107 ? -20.880 5.794 35.590 1.00 86.88 107 LEU A O 1
ATOM 864 N N . LYS A 1 108 ? -18.672 6.151 35.300 1.00 88.44 108 LYS A N 1
ATOM 865 C CA . LYS A 1 108 ? -18.333 6.120 36.725 1.00 88.44 108 LYS A CA 1
ATOM 866 C C . LYS A 1 108 ? -18.966 7.306 37.461 1.00 88.44 108 LYS A C 1
ATOM 868 O O . LYS A 1 108 ? -19.666 7.085 38.444 1.00 88.44 108 LYS A O 1
ATOM 873 N N . GLN A 1 109 ? -18.826 8.521 36.928 1.00 88.50 109 GLN A N 1
ATOM 874 C CA . GLN A 1 109 ? -19.451 9.727 37.488 1.00 88.50 109 GLN A CA 1
ATOM 875 C C . GLN A 1 109 ? -20.980 9.628 37.527 1.00 88.50 109 GLN A C 1
ATOM 877 O O . GLN A 1 109 ? -21.605 9.978 38.528 1.00 88.50 109 GLN A O 1
ATOM 882 N N . LEU A 1 110 ? -21.597 9.111 36.460 1.00 85.38 110 LEU A N 1
ATOM 883 C CA . LEU A 1 110 ? -23.039 8.887 36.408 1.00 85.38 110 LEU A CA 1
ATOM 884 C C . LEU A 1 110 ? -23.479 7.893 37.490 1.00 85.38 110 LEU A C 1
ATOM 886 O O . LEU A 1 110 ? -24.452 8.149 38.194 1.00 85.38 110 LEU A O 1
ATOM 890 N N . ARG A 1 111 ? -22.746 6.787 37.671 1.00 83.56 111 ARG A N 1
ATOM 891 C CA . ARG A 1 111 ? -23.031 5.801 38.723 1.00 83.56 111 ARG A CA 1
ATOM 892 C C . ARG A 1 111 ? -22.924 6.417 40.119 1.00 83.56 111 ARG A C 1
ATOM 894 O O . ARG A 1 111 ? -23.837 6.227 40.915 1.00 83.56 111 ARG A O 1
ATOM 901 N N . GLU A 1 112 ? -21.855 7.158 40.391 1.00 85.56 112 GLU A N 1
ATOM 902 C CA . GLU A 1 112 ? -21.612 7.822 41.681 1.00 85.56 112 GLU A CA 1
ATOM 903 C C . GLU A 1 112 ? -22.645 8.912 41.983 1.00 85.56 112 GLU A C 1
ATOM 905 O O . GLU A 1 112 ? -23.015 9.103 43.134 1.00 85.56 112 GLU A O 1
ATOM 910 N N . THR A 1 113 ? -23.164 9.589 40.957 1.00 82.56 113 THR A N 1
ATOM 911 C CA . THR A 1 113 ? -24.215 10.607 41.113 1.00 82.56 113 THR A CA 1
ATOM 912 C C . THR A 1 113 ? -25.583 9.973 41.382 1.00 82.56 113 THR A C 1
ATOM 914 O O . THR A 1 113 ? -26.394 10.541 42.117 1.00 82.56 113 THR A O 1
ATOM 917 N N . VAL A 1 114 ? -25.850 8.800 40.790 1.00 80.00 114 VAL A N 1
ATOM 918 C CA . VAL A 1 114 ? -27.172 8.157 40.818 1.00 80.00 114 VAL A CA 1
ATOM 919 C C . VAL A 1 114 ? -27.360 7.173 41.972 1.00 80.00 114 VAL A C 1
ATOM 921 O O . VAL A 1 114 ? -28.433 7.144 42.564 1.00 80.00 114 VAL A O 1
ATOM 924 N N . GLN A 1 115 ? -26.345 6.380 42.327 1.00 74.88 115 GLN A N 1
ATOM 925 C CA . GLN A 1 115 ? -26.461 5.363 43.383 1.00 74.88 115 GLN A CA 1
ATOM 926 C C . GLN A 1 115 ? -26.827 5.891 44.783 1.00 74.88 115 GLN A C 1
ATOM 928 O O . GLN A 1 115 ? -27.637 5.238 45.439 1.00 74.88 115 GLN A O 1
ATOM 933 N N . PRO A 1 116 ? -26.258 7.004 45.282 1.00 76.50 116 PRO A N 1
ATOM 934 C CA . PRO A 1 116 ? -26.497 7.436 46.659 1.00 76.50 116 PRO A CA 1
ATOM 935 C C . PRO A 1 116 ? -27.766 8.284 46.837 1.00 76.50 116 PRO A C 1
ATOM 937 O O . PRO A 1 116 ? -28.160 8.545 47.970 1.00 76.50 116 PRO A O 1
ATOM 940 N N . ASN A 1 117 ? -28.416 8.726 45.755 1.00 72.06 117 ASN A N 1
ATOM 941 C CA . ASN A 1 117 ? -29.433 9.776 45.809 1.00 72.06 117 ASN A CA 1
ATOM 942 C C . ASN A 1 117 ? -30.822 9.260 45.398 1.00 72.06 117 ASN A C 1
ATOM 944 O O . ASN A 1 117 ? -31.021 8.836 44.263 1.00 72.06 117 ASN A O 1
ATOM 948 N N . MET A 1 118 ? -31.813 9.366 46.295 1.00 64.81 118 MET A N 1
ATOM 949 C CA . MET A 1 118 ? -33.217 9.009 46.004 1.00 64.81 118 MET A CA 1
ATOM 950 C C . MET A 1 118 ? -33.915 9.990 45.046 1.00 64.81 118 MET A C 1
ATOM 952 O O . MET A 1 118 ? -34.855 9.608 44.353 1.00 64.81 118 MET A O 1
ATOM 956 N N . ALA A 1 119 ? -33.465 11.245 44.998 1.00 71.69 119 ALA A N 1
ATOM 957 C CA . ALA A 1 119 ? -33.981 12.274 44.102 1.00 71.69 119 ALA A CA 1
ATOM 958 C C . ALA A 1 119 ? -32.818 13.137 43.612 1.00 71.69 119 ALA A C 1
ATOM 960 O O . ALA A 1 119 ? -32.044 13.652 44.417 1.00 71.69 119 ALA A O 1
ATOM 961 N N . ILE A 1 120 ? -32.683 13.278 42.293 1.00 76.12 120 ILE A N 1
ATOM 962 C CA . ILE A 1 120 ? -31.555 13.985 41.683 1.00 76.12 120 ILE A CA 1
ATOM 963 C C . ILE A 1 120 ? -32.090 15.062 40.746 1.00 76.12 120 ILE A C 1
ATOM 965 O O . ILE A 1 120 ? -32.933 14.754 39.897 1.00 76.12 120 ILE A O 1
ATOM 969 N N . PRO A 1 121 ? -31.608 16.311 40.853 1.00 80.00 121 PRO A N 1
ATOM 970 C CA . PRO A 1 121 ? -31.977 17.358 39.918 1.00 80.00 121 PRO A CA 1
ATOM 971 C C . PRO A 1 121 ? -31.607 16.977 38.484 1.00 80.00 121 PRO A C 1
ATOM 973 O O . PRO A 1 121 ? -30.481 16.560 38.196 1.00 80.00 121 PRO A O 1
ATOM 976 N N . GLY A 1 122 ? -32.539 17.193 37.555 1.00 75.62 122 GLY A N 1
ATOM 977 C CA . GLY A 1 122 ? -32.284 16.977 36.132 1.00 75.62 122 GLY A CA 1
ATOM 978 C C . GLY A 1 122 ? -31.080 17.781 35.630 1.00 75.62 122 GLY A C 1
ATOM 979 O O . GLY A 1 122 ? -30.292 17.273 34.840 1.00 75.62 122 GLY A O 1
ATOM 980 N N . SER A 1 123 ? -30.870 18.996 36.142 1.00 83.94 123 SER A N 1
ATOM 981 C CA . SER A 1 123 ? -29.722 19.847 35.799 1.00 83.94 123 SER A CA 1
ATOM 982 C C . SER A 1 123 ? -28.359 19.199 36.078 1.00 83.94 123 SER A C 1
ATOM 984 O O . SER A 1 123 ? -27.395 19.514 35.386 1.00 83.94 123 SER A O 1
ATOM 986 N N . THR A 1 124 ? -28.273 18.274 37.037 1.00 80.38 124 THR A N 1
ATOM 987 C CA . THR A 1 124 ? -27.040 17.548 37.380 1.00 80.38 124 THR A CA 1
ATOM 988 C C . THR A 1 124 ? -26.854 16.299 36.518 1.00 80.38 124 THR A C 1
ATOM 990 O O . THR A 1 124 ? -25.744 15.980 36.101 1.00 80.38 124 THR A O 1
ATOM 993 N N . VAL A 1 125 ? -27.944 15.591 36.218 1.00 83.81 125 VAL A N 1
ATOM 994 C CA . VAL A 1 125 ? -27.901 14.266 35.580 1.00 83.81 125 VAL A CA 1
ATOM 995 C C . VAL A 1 125 ? -28.025 14.325 34.055 1.00 83.81 125 VAL A C 1
ATOM 997 O O . VAL A 1 125 ? -27.371 13.547 33.356 1.00 83.81 125 VAL A O 1
ATOM 1000 N N . PHE A 1 126 ? -28.795 15.270 33.505 1.00 84.06 126 PHE A N 1
ATOM 1001 C CA . PHE A 1 126 ? -28.955 15.425 32.054 1.00 84.06 126 PHE A CA 1
ATOM 1002 C C . PHE A 1 126 ? -27.632 15.673 31.309 1.00 84.06 126 PHE A C 1
ATOM 1004 O O . PHE A 1 126 ? -27.439 15.045 30.265 1.00 84.06 126 PHE A O 1
ATOM 1011 N N . PRO A 1 127 ? -26.692 16.511 31.796 1.00 91.25 127 PRO A N 1
ATOM 1012 C CA . PRO A 1 127 ? -25.404 16.697 31.126 1.00 91.25 127 PRO A CA 1
ATOM 1013 C C . PRO A 1 127 ? -24.579 15.407 31.037 1.00 91.25 127 PRO A C 1
ATOM 1015 O O . PRO A 1 127 ? -23.974 15.143 29.998 1.00 91.25 127 PRO A O 1
ATOM 1018 N N . LEU A 1 128 ? -24.599 14.575 32.087 1.00 85.38 128 LEU A N 1
ATOM 1019 C CA . LEU A 1 128 ? -23.893 13.292 32.112 1.00 85.38 128 LEU A CA 1
ATOM 1020 C C . LEU A 1 128 ? -24.499 12.309 31.107 1.00 85.38 128 LEU A C 1
ATOM 1022 O O . LEU A 1 128 ? -23.768 11.725 30.311 1.00 85.38 128 LEU A O 1
ATOM 1026 N N . PHE A 1 129 ? -25.830 12.182 31.065 1.00 85.44 129 PHE A N 1
ATOM 1027 C CA . PHE A 1 129 ? -26.493 11.371 30.039 1.00 85.44 129 PHE A CA 1
ATOM 1028 C C . PHE A 1 129 ? -26.207 11.881 28.627 1.00 85.44 129 PHE A C 1
ATOM 1030 O O . PHE A 1 129 ? -25.908 11.081 27.746 1.00 85.44 129 PHE A O 1
ATOM 1037 N N . LYS A 1 130 ? -26.222 13.201 28.407 1.00 88.31 130 LYS A N 1
ATOM 1038 C CA . LYS A 1 130 ? -25.868 13.793 27.110 1.00 88.31 130 LYS A CA 1
ATOM 1039 C C . LYS A 1 130 ? -24.436 13.432 26.701 1.00 88.31 130 LYS A C 1
ATOM 1041 O O . LYS A 1 130 ? -24.207 13.102 25.540 1.00 88.31 130 LYS A O 1
ATOM 1046 N N . ALA A 1 131 ? -23.490 13.466 27.640 1.00 90.44 131 ALA A N 1
ATOM 1047 C CA . ALA A 1 131 ? -22.103 13.081 27.397 1.00 90.44 131 ALA A CA 1
ATOM 1048 C C . ALA A 1 131 ? -21.961 11.584 27.072 1.00 90.44 131 ALA A C 1
ATOM 1050 O O . ALA A 1 131 ? -21.276 11.245 26.109 1.00 90.44 131 ALA A O 1
ATOM 1051 N N . VAL A 1 132 ? -22.645 10.702 27.813 1.00 88.88 132 VAL A N 1
ATOM 1052 C CA . VAL A 1 132 ? -22.685 9.256 27.525 1.00 88.88 132 VAL A CA 1
ATOM 1053 C C . VAL A 1 132 ? -23.252 8.995 26.136 1.00 88.88 132 VAL A C 1
ATOM 1055 O O . VAL A 1 132 ? -22.627 8.290 25.353 1.00 88.88 132 VAL A O 1
ATOM 1058 N N . THR A 1 133 ? -24.403 9.584 25.811 1.00 87.44 133 THR A N 1
ATOM 1059 C CA . THR A 1 133 ? -25.064 9.402 24.515 1.00 87.44 133 THR A CA 1
ATOM 1060 C C . THR A 1 133 ? -24.173 9.869 23.369 1.00 87.44 133 THR A C 1
ATOM 1062 O O . THR A 1 133 ? -24.029 9.156 22.383 1.00 87.44 133 THR A O 1
ATOM 1065 N N . LYS A 1 134 ? -23.520 11.029 23.512 1.00 91.62 134 LYS A N 1
ATOM 1066 C CA . LYS A 1 134 ? -22.570 11.529 22.512 1.00 91.62 134 LYS A CA 1
ATOM 1067 C C . LYS A 1 134 ? -21.406 10.556 22.304 1.00 91.62 134 LYS A C 1
ATOM 1069 O O . LYS A 1 134 ? -21.136 10.173 21.174 1.00 91.62 134 LYS A O 1
ATOM 1074 N N . LEU A 1 135 ? -20.740 10.144 23.385 1.00 90.00 135 LEU A N 1
ATOM 1075 C CA . LEU A 1 135 ? -19.609 9.213 23.310 1.00 90.00 135 LEU A CA 1
ATOM 1076 C C . LEU A 1 135 ? -20.026 7.850 22.749 1.00 90.00 135 LEU A C 1
ATOM 1078 O O . LEU A 1 135 ? -19.251 7.224 22.042 1.00 90.00 135 LEU A O 1
ATOM 1082 N N . TRP A 1 136 ? -21.241 7.394 23.045 1.00 87.31 136 TRP A N 1
ATOM 1083 C CA . TRP A 1 136 ? -21.784 6.161 22.491 1.00 87.31 136 TRP A CA 1
ATOM 1084 C C . TRP A 1 136 ? -21.967 6.236 20.975 1.00 87.31 136 TRP A C 1
ATOM 1086 O O . TRP A 1 136 ? -21.503 5.338 20.280 1.00 87.31 136 TRP A O 1
ATOM 1096 N N . PHE A 1 137 ? -22.592 7.302 20.462 1.00 88.06 137 PHE A N 1
ATOM 1097 C CA . PHE A 1 137 ? -22.729 7.498 19.016 1.00 88.06 137 PHE A CA 1
ATOM 1098 C C . PHE A 1 137 ? -21.363 7.575 18.335 1.00 88.06 137 PHE A C 1
ATOM 1100 O O . PHE A 1 137 ? -21.125 6.861 17.374 1.00 88.06 137 PHE A O 1
ATOM 1107 N N . GLU A 1 138 ? -20.413 8.307 18.919 1.00 90.06 138 GLU A N 1
ATOM 1108 C CA . GLU A 1 138 ? -19.045 8.354 18.397 1.00 90.06 138 GLU A CA 1
ATOM 1109 C C . GLU A 1 138 ? -18.344 6.983 18.373 1.00 90.06 138 GLU A C 1
ATOM 1111 O O . GLU A 1 138 ? -17.416 6.802 17.595 1.00 90.06 138 GLU A O 1
ATOM 1116 N N . LEU A 1 139 ? -18.708 6.027 19.235 1.00 87.12 139 LEU A N 1
ATOM 1117 C CA . LEU A 1 139 ? -18.184 4.653 19.179 1.00 87.12 139 LEU A CA 1
ATOM 1118 C C . LEU A 1 139 ? -18.936 3.800 18.154 1.00 87.12 139 LEU A C 1
ATOM 1120 O O . LEU A 1 139 ? -18.342 2.938 17.512 1.00 87.12 139 LEU A O 1
ATOM 1124 N N . GLN A 1 140 ? -20.239 4.029 18.011 1.00 85.44 140 GLN A N 1
ATOM 1125 C CA . GLN A 1 140 ? -21.058 3.384 16.994 1.00 85.44 140 GLN A CA 1
ATOM 1126 C C . GLN A 1 140 ? -20.576 3.754 15.585 1.00 85.44 140 GLN A C 1
ATOM 1128 O O . GLN A 1 140 ? -20.438 2.859 14.755 1.00 85.44 140 GLN A O 1
ATOM 1133 N N . ASP A 1 141 ? -20.236 5.022 15.354 1.00 88.69 141 ASP A N 1
ATOM 1134 C CA . ASP A 1 141 ? -19.684 5.502 14.084 1.00 88.69 141 ASP A CA 1
ATOM 1135 C C . ASP A 1 141 ? -18.366 4.781 13.733 1.00 88.69 141 ASP A C 1
ATOM 1137 O O . ASP A 1 141 ? -18.149 4.385 12.590 1.00 88.69 141 ASP A O 1
ATOM 1141 N N . GLU A 1 142 ? -17.489 4.535 14.719 1.00 87.50 142 GLU A N 1
ATOM 1142 C CA . GLU A 1 142 ? -16.246 3.770 14.500 1.00 87.50 142 GLU A CA 1
ATOM 1143 C C . GLU A 1 142 ? -16.529 2.288 14.197 1.00 87.50 142 GLU A C 1
ATOM 1145 O O . GLU A 1 142 ? -15.817 1.671 13.404 1.00 87.50 142 GLU A O 1
ATOM 1150 N N . ALA A 1 143 ? -17.577 1.704 14.790 1.00 86.50 143 ALA A N 1
ATOM 1151 C CA . ALA A 1 143 ? -18.001 0.340 14.474 1.00 86.50 143 ALA A CA 1
ATOM 1152 C C . ALA A 1 143 ? -18.542 0.219 13.043 1.00 86.50 143 ALA A C 1
ATOM 1154 O O . ALA A 1 143 ? -18.249 -0.760 12.352 1.00 86.50 143 ALA A O 1
ATOM 1155 N N . GLU A 1 144 ? -19.311 1.209 12.590 1.00 87.56 144 GLU A N 1
ATOM 1156 C CA . GLU A 1 144 ? -19.812 1.277 11.219 1.00 87.56 144 GLU A CA 1
ATOM 1157 C C . GLU A 1 144 ? -18.667 1.457 10.219 1.00 87.56 144 GLU A C 1
ATOM 1159 O O . GLU A 1 144 ? -18.572 0.703 9.247 1.00 87.56 144 GLU A O 1
ATOM 1164 N N . LEU A 1 145 ? -17.732 2.367 10.505 1.00 87.50 145 LEU A N 1
ATOM 1165 C CA . LEU A 1 145 ? -16.540 2.554 9.685 1.00 87.50 145 LEU A CA 1
ATOM 1166 C C . LEU A 1 145 ? -15.711 1.266 9.594 1.00 87.50 145 LEU A C 1
ATOM 1168 O O . LEU A 1 145 ? -15.344 0.852 8.496 1.00 87.50 145 LEU A O 1
ATOM 1172 N N . LEU A 1 146 ? -15.475 0.572 10.713 1.00 86.94 146 LEU A N 1
ATOM 1173 C CA . LEU A 1 146 ? -14.789 -0.722 10.706 1.00 86.94 146 LEU A CA 1
ATOM 1174 C C . LEU A 1 146 ? -15.513 -1.754 9.832 1.00 86.94 146 LEU A C 1
ATOM 1176 O O . LEU A 1 146 ? -14.865 -2.511 9.104 1.00 86.94 146 LEU A O 1
ATOM 1180 N N . HIS A 1 147 ? -16.844 -1.803 9.896 1.00 85.44 147 HIS A N 1
ATOM 1181 C CA . HIS A 1 147 ? -17.627 -2.713 9.068 1.00 85.44 147 HIS A CA 1
ATOM 1182 C C . HIS A 1 147 ? -17.434 -2.419 7.574 1.00 85.44 147 HIS A C 1
ATOM 1184 O O . HIS A 1 147 ? -17.176 -3.343 6.798 1.00 85.44 147 HIS A O 1
ATOM 1190 N N . ILE A 1 148 ? -17.479 -1.143 7.183 1.00 88.75 148 ILE A N 1
ATOM 1191 C CA . ILE A 1 148 ? -17.220 -0.699 5.807 1.00 88.75 148 ILE A CA 1
ATOM 1192 C C . ILE A 1 148 ? -15.804 -1.101 5.372 1.00 88.75 148 ILE A C 1
ATOM 1194 O O . ILE A 1 148 ? -15.646 -1.742 4.332 1.00 88.75 148 ILE A O 1
ATOM 1198 N N . LEU A 1 149 ? -14.785 -0.797 6.183 1.00 87.00 149 LEU A N 1
ATOM 1199 C CA . LEU A 1 149 ? -13.386 -1.129 5.890 1.00 87.00 149 LEU A CA 1
ATOM 1200 C C . LEU A 1 149 ? -13.191 -2.643 5.709 1.00 87.00 149 LEU A C 1
ATOM 1202 O O . LEU A 1 149 ? -12.566 -3.074 4.741 1.00 87.00 149 LEU A O 1
ATOM 1206 N N . SER A 1 150 ? -13.790 -3.455 6.585 1.00 87.06 150 SER A N 1
ATOM 1207 C CA . SER A 1 150 ? -13.748 -4.921 6.504 1.00 87.06 150 SER A CA 1
ATOM 1208 C C . SER A 1 150 ? -14.393 -5.450 5.218 1.00 87.06 150 SER A C 1
ATOM 1210 O O . SER A 1 150 ? -13.811 -6.291 4.526 1.00 87.06 150 SER A O 1
ATOM 1212 N N . ASN A 1 151 ? -15.561 -4.916 4.843 1.00 87.12 151 ASN A N 1
ATOM 1213 C CA . ASN A 1 151 ? -16.241 -5.288 3.603 1.00 87.12 151 ASN A CA 1
ATOM 1214 C C . ASN A 1 151 ? -15.394 -4.947 2.370 1.00 87.12 151 ASN A C 1
ATOM 1216 O O . ASN A 1 151 ? -15.302 -5.764 1.451 1.00 87.12 151 ASN A O 1
ATOM 1220 N N . ILE A 1 152 ? -14.729 -3.786 2.365 1.00 86.81 152 ILE A N 1
ATOM 1221 C CA . ILE A 1 152 ? -13.802 -3.404 1.293 1.00 86.81 152 ILE A CA 1
ATOM 1222 C C . ILE A 1 152 ? -12.631 -4.392 1.235 1.00 86.81 152 ILE A C 1
ATOM 1224 O O . ILE A 1 152 ? -12.344 -4.917 0.161 1.00 86.81 152 ILE A O 1
ATOM 1228 N N . THR A 1 153 ? -11.992 -4.720 2.366 1.00 84.50 153 THR A N 1
ATOM 1229 C CA . THR A 1 153 ? -10.893 -5.704 2.401 1.00 84.50 153 THR A CA 1
ATOM 1230 C C . THR A 1 153 ? -11.322 -7.054 1.823 1.00 84.50 153 THR A C 1
ATOM 1232 O O . THR A 1 153 ? -10.616 -7.627 0.995 1.00 84.50 153 THR A O 1
ATOM 1235 N N . VAL A 1 154 ? -12.499 -7.563 2.199 1.00 86.38 154 VAL A N 1
ATOM 1236 C CA . VAL A 1 154 ? -13.037 -8.816 1.642 1.00 86.38 154 VAL A CA 1
ATOM 1237 C C . VAL A 1 154 ? -13.302 -8.689 0.138 1.00 86.38 154 VAL A C 1
ATOM 1239 O O . VAL A 1 154 ? -12.958 -9.603 -0.615 1.00 86.38 154 VAL A O 1
ATOM 1242 N N . GLY A 1 155 ? -13.854 -7.557 -0.305 1.00 85.75 155 GLY A N 1
ATOM 1243 C CA . GLY A 1 155 ? -14.126 -7.264 -1.712 1.00 85.75 155 GLY A CA 1
ATOM 1244 C C . GLY A 1 155 ? -12.875 -7.164 -2.591 1.00 85.75 155 GLY A C 1
ATOM 1245 O O . GLY A 1 155 ? -12.958 -7.422 -3.790 1.00 85.75 155 GLY A O 1
ATOM 1246 N N . LEU A 1 156 ? -11.709 -6.856 -2.013 1.00 82.69 156 LEU A N 1
ATOM 1247 C CA . LEU A 1 156 ? -10.441 -6.769 -2.744 1.00 82.69 156 LEU A CA 1
ATOM 1248 C C . LEU A 1 156 ? -9.769 -8.140 -2.980 1.00 82.69 156 LEU A C 1
ATOM 1250 O O . LEU A 1 156 ? -9.041 -8.319 -3.958 1.00 82.69 156 LEU A O 1
ATOM 1254 N N . LYS A 1 157 ? -10.042 -9.155 -2.150 1.00 81.19 157 LYS A N 1
ATOM 1255 C CA . LYS A 1 157 ? -9.394 -10.483 -2.248 1.00 81.19 157 LYS A CA 1
ATOM 1256 C C . LYS A 1 157 ? -9.510 -11.179 -3.617 1.00 81.19 157 LYS A C 1
ATOM 1258 O O . LYS A 1 157 ? -8.516 -11.764 -4.062 1.00 81.19 157 LYS A O 1
ATOM 1263 N N . PRO A 1 158 ? -10.657 -11.154 -4.328 1.00 82.56 158 PRO A N 1
ATOM 1264 C CA . PRO A 1 158 ? -10.794 -11.818 -5.629 1.00 82.56 158 PRO A CA 1
ATOM 1265 C C . PRO A 1 158 ? -9.794 -11.336 -6.693 1.00 82.56 158 PRO A C 1
ATOM 1267 O O . PRO A 1 158 ? -9.394 -12.124 -7.559 1.00 82.56 158 PRO A O 1
ATOM 1270 N N . PHE A 1 159 ? -9.343 -10.077 -6.610 1.00 74.38 159 PHE A N 1
ATOM 1271 C CA . PHE A 1 159 ? -8.371 -9.504 -7.546 1.00 74.38 159 PHE A CA 1
ATOM 1272 C C . PHE A 1 159 ? -6.999 -10.184 -7.454 1.00 74.38 159 PHE A C 1
ATOM 1274 O O . PHE A 1 159 ? -6.332 -10.337 -8.475 1.00 74.38 159 PHE A O 1
ATOM 1281 N N . LEU A 1 160 ? -6.615 -10.689 -6.277 1.00 78.69 160 LEU A N 1
ATOM 1282 C CA . LEU A 1 160 ? -5.393 -11.478 -6.105 1.00 78.69 160 LEU A CA 1
ATOM 1283 C C . LEU A 1 160 ? -5.585 -12.953 -6.471 1.00 78.69 160 LEU A C 1
ATOM 1285 O O . LEU A 1 160 ? -4.709 -13.560 -7.087 1.00 78.69 160 LEU A O 1
ATOM 1289 N N . VAL A 1 161 ? -6.729 -13.548 -6.117 1.00 78.94 161 VAL A N 1
ATOM 1290 C CA . VAL A 1 161 ? -6.983 -14.987 -6.328 1.00 78.94 161 VAL A CA 1
ATOM 1291 C C . VAL A 1 161 ? -6.941 -15.353 -7.811 1.00 78.94 161 VAL A C 1
ATOM 1293 O O . VAL A 1 161 ? -6.372 -16.381 -8.182 1.00 78.94 161 VAL A O 1
ATOM 1296 N N . SER A 1 162 ? -7.521 -14.514 -8.672 1.00 74.25 162 SER A N 1
ATOM 1297 C CA . SER A 1 162 ? -7.492 -14.725 -10.125 1.00 74.25 162 SER A CA 1
ATOM 1298 C C . SER A 1 162 ? -6.063 -14.760 -10.682 1.00 74.25 162 SER A C 1
ATOM 1300 O O . SER A 1 162 ? -5.756 -15.583 -11.546 1.00 74.25 162 SER A O 1
ATOM 1302 N N . GLN A 1 163 ? -5.167 -13.936 -10.135 1.00 75.50 163 GLN A N 1
ATOM 1303 C CA . GLN A 1 163 ? -3.765 -13.878 -10.538 1.00 75.50 163 GLN A CA 1
ATOM 1304 C C . GLN A 1 163 ? -2.946 -15.019 -9.963 1.00 75.50 163 GLN A C 1
ATOM 1306 O O . GLN A 1 163 ? -2.163 -15.613 -10.693 1.00 75.50 163 GLN A O 1
ATOM 1311 N N . ALA A 1 164 ? -3.168 -15.387 -8.702 1.00 77.00 164 ALA A N 1
ATOM 1312 C CA . ALA A 1 164 ? -2.484 -16.507 -8.063 1.00 77.00 164 ALA A CA 1
ATOM 1313 C C . ALA A 1 164 ? -2.751 -17.848 -8.773 1.00 77.00 164 ALA A C 1
ATOM 1315 O O . ALA A 1 164 ? -1.888 -18.725 -8.775 1.00 77.00 164 ALA A O 1
ATOM 1316 N N . LYS A 1 165 ? -3.919 -18.000 -9.419 1.00 79.81 165 LYS A N 1
ATOM 1317 C CA . LYS A 1 165 ? -4.224 -19.156 -10.283 1.00 79.81 165 LYS A CA 1
ATOM 1318 C C . LYS A 1 165 ? -3.350 -19.205 -11.537 1.00 79.81 165 LYS A C 1
ATOM 1320 O O . LYS A 1 165 ? -3.012 -20.291 -11.992 1.00 79.81 165 LYS A O 1
ATOM 1325 N N . ARG A 1 166 ? -3.017 -18.043 -12.104 1.00 78.19 166 ARG A N 1
ATOM 1326 C CA . ARG A 1 166 ? -2.231 -17.921 -13.343 1.00 78.19 166 ARG A CA 1
ATOM 1327 C C . ARG A 1 166 ? -0.726 -17.889 -13.073 1.00 78.19 166 ARG A C 1
ATOM 1329 O O . ARG A 1 166 ? 0.044 -18.466 -13.826 1.00 78.19 166 ARG A O 1
ATOM 1336 N N . PHE A 1 167 ? -0.324 -17.245 -11.984 1.00 83.88 167 PHE A N 1
ATOM 1337 C CA . PHE A 1 167 ? 1.053 -17.034 -11.558 1.00 83.88 167 PHE A CA 1
ATOM 1338 C C . PHE A 1 167 ? 1.207 -17.528 -10.122 1.00 83.88 167 PHE A C 1
ATOM 1340 O O . PHE A 1 167 ? 1.178 -16.762 -9.155 1.00 83.88 167 PHE A O 1
ATOM 1347 N N . SER A 1 168 ? 1.328 -18.846 -9.977 1.00 85.75 168 SER A N 1
ATOM 1348 C CA . SER A 1 168 ? 1.561 -19.443 -8.667 1.00 85.75 168 SER A CA 1
ATOM 1349 C C . SER A 1 168 ? 2.916 -18.995 -8.111 1.00 85.75 168 SER A C 1
ATOM 1351 O O . SER A 1 168 ? 3.855 -18.698 -8.854 1.00 85.75 168 SER A O 1
ATOM 1353 N N . LYS A 1 169 ? 3.061 -18.996 -6.782 1.00 83.50 169 LYS A N 1
ATOM 1354 C CA . LYS A 1 169 ? 4.344 -18.672 -6.139 1.00 83.50 169 LYS A CA 1
ATOM 1355 C C . LYS A 1 169 ? 5.475 -19.592 -6.617 1.00 83.50 169 LYS A C 1
ATOM 1357 O O . LYS A 1 169 ? 6.591 -19.127 -6.808 1.00 83.50 169 LYS A O 1
ATOM 1362 N N . ALA A 1 170 ? 5.180 -20.872 -6.856 1.00 85.44 170 ALA A N 1
ATOM 1363 C CA . ALA A 1 170 ? 6.143 -21.827 -7.400 1.00 85.44 170 ALA A CA 1
ATOM 1364 C C . ALA A 1 170 ? 6.602 -21.443 -8.817 1.00 85.44 170 ALA A C 1
ATOM 1366 O O . ALA A 1 170 ? 7.797 -21.478 -9.091 1.00 85.44 170 ALA A O 1
ATOM 1367 N N . TYR A 1 171 ? 5.676 -21.003 -9.674 1.00 86.31 171 TYR A N 1
ATOM 1368 C CA . TYR A 1 171 ? 5.990 -20.538 -11.025 1.00 86.31 171 TYR A CA 1
ATOM 1369 C C . TYR A 1 171 ? 6.829 -19.250 -11.022 1.00 86.31 171 TYR A C 1
ATOM 1371 O O . TYR A 1 171 ? 7.816 -19.138 -11.743 1.00 86.31 171 TYR A O 1
ATOM 1379 N N . LEU A 1 172 ? 6.498 -18.282 -10.161 1.00 87.12 172 LEU A N 1
ATOM 1380 C CA . LEU A 1 172 ? 7.331 -17.083 -10.008 1.00 87.12 172 LEU A CA 1
ATOM 1381 C C . LEU A 1 172 ? 8.746 -17.445 -9.536 1.00 87.12 172 LEU A C 1
ATOM 1383 O O . LEU A 1 172 ? 9.724 -16.893 -10.032 1.00 87.12 172 LEU A O 1
ATOM 1387 N N . ASN A 1 173 ? 8.867 -18.412 -8.625 1.00 86.94 173 ASN A N 1
ATOM 1388 C CA . ASN A 1 173 ? 10.165 -18.875 -8.139 1.00 86.94 173 ASN A CA 1
ATOM 1389 C C . ASN A 1 173 ? 10.973 -19.599 -9.218 1.00 86.94 173 ASN A C 1
ATOM 1391 O O . ASN A 1 173 ? 12.184 -19.408 -9.272 1.00 86.94 173 ASN A O 1
ATOM 1395 N N . SER A 1 174 ? 10.335 -20.380 -10.096 1.00 86.31 174 SER A N 1
ATOM 1396 C CA . SER A 1 174 ? 11.047 -21.018 -11.208 1.00 86.31 174 SER A CA 1
ATOM 1397 C C . SER A 1 174 ? 11.588 -20.003 -12.212 1.00 86.31 174 SER A C 1
ATOM 1399 O O . SER A 1 174 ? 12.643 -20.238 -12.778 1.00 86.31 174 SER A O 1
ATOM 1401 N N . LEU A 1 175 ? 10.918 -18.859 -12.404 1.00 84.88 175 LEU A N 1
ATOM 1402 C CA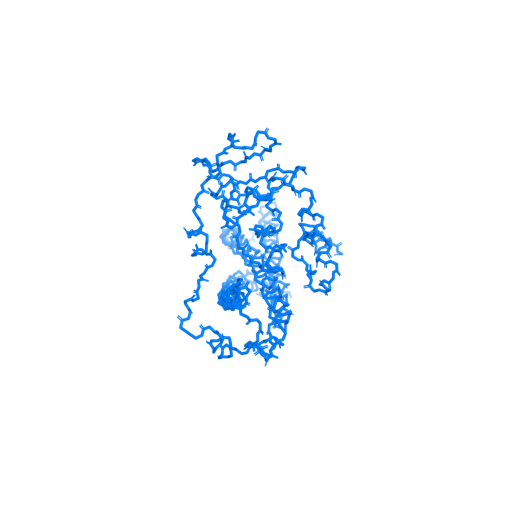 . LEU A 1 175 ? 11.434 -17.772 -13.251 1.00 84.88 175 LEU A CA 1
ATOM 1403 C C . LEU A 1 175 ? 12.613 -17.029 -12.601 1.00 84.88 175 LEU A C 1
ATOM 1405 O O . LEU A 1 175 ? 13.531 -16.566 -13.287 1.00 84.88 175 LEU A O 1
ATOM 1409 N N . LEU A 1 176 ? 12.587 -16.900 -11.273 1.00 85.38 176 LEU A N 1
ATOM 1410 C CA . LEU A 1 176 ? 13.640 -16.243 -10.499 1.00 85.38 176 LEU A CA 1
ATOM 1411 C C . LEU A 1 176 ? 14.899 -17.110 -10.375 1.00 85.38 176 LEU A C 1
ATOM 1413 O O . LEU A 1 176 ? 16.001 -16.560 -10.392 1.00 85.38 176 LEU A O 1
ATOM 1417 N N . GLU A 1 177 ? 14.760 -18.438 -10.318 1.00 83.88 177 GLU A N 1
ATOM 1418 C CA . GLU A 1 177 ? 15.863 -19.390 -10.110 1.00 83.88 177 GLU A CA 1
ATOM 1419 C C . GLU A 1 177 ? 16.682 -19.014 -8.856 1.00 83.88 177 GLU A C 1
ATOM 1421 O O . GLU A 1 177 ? 16.129 -18.963 -7.760 1.00 83.88 177 GLU A O 1
ATOM 1426 N N . ALA A 1 178 ? 17.981 -18.716 -9.000 1.00 76.50 178 ALA A N 1
ATOM 1427 C CA . ALA A 1 178 ? 18.869 -18.280 -7.917 1.00 76.50 178 ALA A CA 1
ATOM 1428 C C . ALA A 1 178 ? 18.880 -16.751 -7.687 1.00 76.50 178 ALA A C 1
ATOM 1430 O O . ALA A 1 178 ? 19.700 -16.249 -6.919 1.00 76.50 178 ALA A O 1
ATOM 1431 N N . THR A 1 179 ? 18.007 -15.990 -8.357 1.00 81.88 179 THR A N 1
ATOM 1432 C CA . THR A 1 179 ? 17.961 -14.526 -8.217 1.00 81.88 179 THR A CA 1
ATOM 1433 C C . THR A 1 179 ? 17.384 -14.137 -6.860 1.00 81.88 179 THR A C 1
ATOM 1435 O O . THR A 1 179 ? 16.267 -14.523 -6.512 1.00 81.88 179 THR A O 1
ATOM 1438 N N . GLU A 1 180 ? 18.120 -13.320 -6.109 1.00 85.19 180 GLU A N 1
ATOM 1439 C CA . GLU A 1 180 ? 17.637 -12.770 -4.846 1.00 85.19 180 GLU A CA 1
ATOM 1440 C C . GLU A 1 180 ? 16.463 -11.806 -5.078 1.00 85.19 180 GLU A C 1
ATOM 1442 O O . GLU A 1 180 ? 16.543 -10.856 -5.864 1.00 85.19 180 GLU A O 1
ATOM 1447 N N . VAL A 1 181 ? 15.363 -12.027 -4.356 1.00 90.12 181 VAL A N 1
ATOM 1448 C CA . VAL A 1 181 ? 14.197 -11.140 -4.389 1.00 90.12 181 VAL A CA 1
ATOM 1449 C C . VAL A 1 181 ? 14.471 -9.925 -3.511 1.00 90.12 181 VAL A C 1
ATOM 1451 O O . VAL A 1 181 ? 14.376 -9.986 -2.287 1.00 90.12 181 VAL A O 1
ATOM 1454 N N . LYS A 1 182 ? 14.786 -8.795 -4.145 1.00 90.44 182 LYS A N 1
ATOM 1455 C CA . LYS A 1 182 ? 14.991 -7.524 -3.445 1.00 90.44 182 LYS A CA 1
ATOM 1456 C C . LYS A 1 182 ? 13.658 -6.939 -2.987 1.00 90.44 182 LYS A C 1
ATOM 1458 O O . LYS A 1 182 ? 12.689 -6.916 -3.747 1.00 90.44 182 LYS A O 1
ATOM 1463 N N . THR A 1 183 ? 13.624 -6.406 -1.770 1.00 92.12 183 THR A N 1
ATOM 1464 C CA . THR A 1 183 ? 12.523 -5.551 -1.305 1.00 92.12 183 THR A CA 1
ATOM 1465 C C . THR A 1 183 ? 12.623 -4.167 -1.948 1.00 92.12 183 THR A C 1
ATOM 1467 O O . THR A 1 183 ? 13.676 -3.786 -2.465 1.00 92.12 183 THR A O 1
ATOM 1470 N N . ASP A 1 184 ? 11.555 -3.374 -1.896 1.00 89.50 184 ASP A N 1
ATOM 1471 C CA . ASP A 1 184 ? 11.636 -1.978 -2.348 1.00 89.50 184 ASP A CA 1
ATOM 1472 C C . ASP A 1 184 ? 12.617 -1.158 -1.509 1.00 89.50 184 ASP A C 1
ATOM 1474 O O . ASP A 1 184 ? 13.366 -0.366 -2.067 1.00 89.50 184 ASP A O 1
ATOM 1478 N N . ALA A 1 185 ? 12.697 -1.407 -0.198 1.00 88.12 185 ALA A N 1
ATOM 1479 C CA . ALA A 1 185 ? 13.704 -0.783 0.657 1.00 88.12 185 ALA A CA 1
ATOM 1480 C C . ALA A 1 185 ? 15.130 -1.116 0.187 1.00 88.12 185 ALA A C 1
ATOM 1482 O O . ALA A 1 185 ? 15.972 -0.226 0.114 1.00 88.12 185 ALA A O 1
ATOM 1483 N N . ASN A 1 186 ? 15.384 -2.365 -0.220 1.00 88.75 186 ASN A N 1
ATOM 1484 C CA . ASN A 1 186 ? 16.677 -2.763 -0.777 1.00 88.75 186 ASN A CA 1
ATOM 1485 C C . ASN A 1 186 ? 16.941 -2.074 -2.126 1.00 88.75 186 ASN A C 1
ATOM 1487 O O . ASN A 1 186 ? 18.057 -1.625 -2.367 1.00 88.75 186 ASN A O 1
ATOM 1491 N N . ARG A 1 187 ? 15.930 -1.952 -3.003 1.00 88.56 187 ARG A N 1
ATOM 1492 C CA . ARG A 1 187 ? 16.059 -1.222 -4.282 1.00 88.56 187 ARG A CA 1
ATOM 1493 C C . ARG A 1 187 ? 16.420 0.246 -4.056 1.00 88.56 187 ARG A C 1
ATOM 1495 O O . ARG A 1 187 ? 17.316 0.762 -4.717 1.00 88.56 187 ARG A O 1
ATOM 1502 N N . LEU A 1 188 ? 15.770 0.883 -3.084 1.00 86.44 188 LEU A N 1
ATOM 1503 C CA . LEU A 1 188 ? 16.046 2.261 -2.687 1.00 86.44 188 LEU A CA 1
ATOM 1504 C C . LEU A 1 188 ? 17.447 2.407 -2.078 1.00 86.44 188 LEU A C 1
ATOM 1506 O O . LEU A 1 188 ? 18.176 3.315 -2.456 1.00 86.44 188 LEU A O 1
ATOM 1510 N N . ALA A 1 189 ? 17.865 1.494 -1.202 1.00 83.00 189 ALA A N 1
ATOM 1511 C CA . ALA A 1 189 ? 19.182 1.548 -0.564 1.00 83.00 189 ALA A CA 1
ATOM 1512 C C . ALA A 1 189 ? 20.348 1.384 -1.556 1.00 83.00 189 ALA A C 1
ATOM 1514 O O . ALA A 1 189 ? 21.413 1.962 -1.359 1.00 83.00 189 ALA A O 1
ATOM 1515 N N . VAL A 1 190 ? 20.152 0.602 -2.623 1.00 79.88 190 VAL A N 1
ATOM 1516 C CA . VAL A 1 190 ? 21.163 0.398 -3.676 1.00 79.88 190 VAL A CA 1
ATOM 1517 C C . VAL A 1 190 ? 21.237 1.591 -4.632 1.00 79.88 190 VAL A C 1
ATOM 1519 O O . VAL A 1 190 ? 22.294 1.854 -5.209 1.00 79.88 190 VAL A O 1
ATOM 1522 N N . SER A 1 191 ? 20.136 2.324 -4.805 1.00 74.00 191 SER A N 1
ATOM 1523 C CA . SER A 1 191 ? 20.139 3.538 -5.617 1.00 74.00 191 SER A CA 1
ATOM 1524 C C . SER A 1 191 ? 21.006 4.609 -4.946 1.00 74.00 191 SER A C 1
ATOM 1526 O O . SER A 1 191 ? 20.684 5.129 -3.880 1.00 74.00 191 SER A O 1
ATOM 1528 N N . SER A 1 192 ? 22.154 4.892 -5.556 1.00 64.00 192 SER A N 1
ATOM 1529 C CA . SER A 1 192 ? 23.159 5.818 -5.041 1.00 64.00 192 SER A CA 1
ATOM 1530 C C . SER A 1 192 ? 23.420 6.941 -6.042 1.00 64.00 192 SER A C 1
ATOM 1532 O O . SER A 1 192 ? 23.210 6.785 -7.245 1.00 64.00 192 SER A O 1
ATOM 1534 N N . GLY A 1 193 ? 23.865 8.085 -5.523 1.00 68.94 193 GLY A N 1
ATOM 1535 C CA . GLY A 1 193 ? 24.186 9.272 -6.312 1.00 68.94 193 GLY A CA 1
ATOM 1536 C C . GLY A 1 193 ? 23.133 10.366 -6.172 1.00 68.94 193 GLY A C 1
ATOM 1537 O O . GLY A 1 193 ? 22.081 10.312 -6.800 1.00 68.94 193 GLY A O 1
ATOM 1538 N N . MET A 1 194 ? 23.450 11.379 -5.368 1.00 80.62 194 MET A N 1
ATOM 1539 C CA . MET A 1 194 ? 22.680 12.620 -5.313 1.00 80.62 194 MET A CA 1
ATOM 1540 C C . MET A 1 194 ? 22.911 13.421 -6.600 1.00 80.62 194 MET A C 1
ATOM 1542 O O . MET A 1 194 ? 24.020 13.432 -7.146 1.00 80.62 194 MET A O 1
ATOM 1546 N N . ILE A 1 195 ? 21.867 14.075 -7.102 1.00 81.88 195 ILE A N 1
ATOM 1547 C CA . ILE A 1 195 ? 21.989 15.011 -8.218 1.00 81.88 195 ILE A CA 1
ATOM 1548 C C . ILE A 1 195 ? 22.776 16.231 -7.750 1.00 81.88 195 ILE A C 1
ATOM 1550 O O . ILE A 1 195 ? 22.533 16.765 -6.671 1.00 81.88 195 ILE A O 1
ATOM 1554 N N . ASP A 1 196 ? 23.725 16.662 -8.578 1.00 77.81 196 ASP A N 1
ATOM 1555 C CA . ASP A 1 196 ? 24.373 17.956 -8.415 1.00 77.81 196 ASP A CA 1
ATOM 1556 C C . ASP A 1 196 ? 23.494 19.001 -9.122 1.00 77.81 196 ASP A C 1
ATOM 1558 O O . ASP A 1 196 ? 23.367 18.937 -10.351 1.00 77.81 196 ASP A O 1
ATOM 1562 N N . PRO A 1 197 ? 22.863 19.935 -8.385 1.00 67.94 197 PRO A N 1
ATOM 1563 C CA . PRO A 1 197 ? 21.972 20.937 -8.967 1.00 67.94 197 PRO A CA 1
ATOM 1564 C C . PRO A 1 197 ? 22.660 21.813 -10.015 1.00 67.94 197 PRO A C 1
ATOM 1566 O O . PRO A 1 197 ? 21.998 22.338 -10.904 1.00 67.94 197 PRO A O 1
ATOM 1569 N N . THR A 1 198 ? 23.987 21.950 -9.941 1.00 68.06 198 THR A N 1
ATOM 1570 C CA . THR A 1 198 ? 24.760 22.779 -10.875 1.00 68.06 198 THR A CA 1
ATOM 1571 C C . THR A 1 198 ? 24.875 22.168 -12.273 1.00 68.06 198 THR A C 1
ATOM 1573 O O . THR A 1 198 ? 25.192 22.874 -13.230 1.00 68.06 198 THR A O 1
ATOM 1576 N N . LEU A 1 199 ? 24.582 20.869 -12.427 1.00 64.81 199 LEU A N 1
ATOM 1577 C CA . LEU A 1 199 ? 24.628 20.180 -13.720 1.00 64.81 199 LEU A CA 1
ATOM 1578 C C . LEU A 1 199 ? 23.448 20.536 -14.634 1.00 64.81 199 LEU A C 1
ATOM 1580 O O . LEU A 1 199 ? 23.538 20.334 -15.843 1.00 64.81 199 LEU A O 1
ATOM 1584 N N . LEU A 1 200 ? 22.339 21.036 -14.079 1.00 65.88 200 LEU A N 1
ATOM 1585 C CA . LEU A 1 200 ? 21.090 21.272 -14.805 1.00 65.88 200 LEU A CA 1
ATOM 1586 C C . LEU A 1 200 ? 20.437 22.578 -14.333 1.00 65.88 200 LEU A C 1
ATOM 1588 O O . LEU A 1 200 ? 19.386 22.569 -13.697 1.00 65.88 200 LEU A O 1
ATOM 1592 N N . ASN A 1 201 ? 21.046 23.711 -14.698 1.00 62.91 201 ASN A N 1
ATOM 1593 C CA . ASN A 1 201 ? 20.582 25.067 -14.349 1.00 62.91 201 ASN A CA 1
ATOM 1594 C C . ASN A 1 201 ? 19.164 25.415 -14.852 1.00 62.91 201 ASN A C 1
ATOM 1596 O O . ASN A 1 201 ? 18.646 26.484 -14.539 1.00 62.91 201 ASN A O 1
ATOM 1600 N N . THR A 1 202 ? 18.549 24.557 -15.665 1.00 68.25 202 THR A N 1
ATOM 1601 C CA . THR A 1 202 ? 17.214 24.755 -16.238 1.00 68.25 202 THR A CA 1
ATOM 1602 C C . THR A 1 202 ? 16.082 24.186 -15.386 1.00 68.25 202 THR A C 1
ATOM 1604 O O . THR A 1 202 ? 14.930 24.494 -15.676 1.00 68.25 202 THR A O 1
ATOM 1607 N N . GLN A 1 203 ? 16.369 23.367 -14.367 1.00 79.75 203 GLN A N 1
ATOM 1608 C CA . GLN A 1 203 ? 15.349 22.628 -13.617 1.00 79.75 203 GLN A CA 1
ATOM 1609 C C . GLN A 1 203 ? 15.388 22.910 -12.110 1.00 79.75 203 GLN A C 1
ATOM 1611 O O . GLN A 1 203 ? 16.461 23.081 -11.531 1.00 79.75 203 GLN A O 1
ATOM 1616 N N . SER A 1 204 ? 14.216 22.914 -11.464 1.00 84.88 204 SER A N 1
ATOM 1617 C CA . SER A 1 204 ? 14.084 23.060 -10.006 1.00 84.88 204 SER A CA 1
ATOM 1618 C C . SER A 1 204 ? 14.248 21.700 -9.322 1.00 84.88 204 SER A C 1
ATOM 1620 O O . SER A 1 204 ? 13.534 20.747 -9.636 1.00 84.88 204 SER A O 1
ATOM 1622 N N . TRP A 1 205 ? 15.191 21.596 -8.384 1.00 86.75 205 TRP A N 1
ATOM 1623 C CA . TRP A 1 205 ? 15.470 20.367 -7.638 1.00 86.75 205 TRP A CA 1
ATOM 1624 C C . TRP A 1 205 ? 15.309 20.584 -6.138 1.00 86.75 205 TRP A C 1
ATOM 1626 O O . TRP A 1 205 ? 15.891 21.502 -5.562 1.00 86.75 205 TRP A O 1
ATOM 1636 N N . LEU A 1 206 ? 14.584 19.676 -5.489 1.00 85.50 206 LEU A N 1
ATOM 1637 C CA . LEU A 1 206 ? 14.496 19.584 -4.037 1.00 85.50 206 LEU A CA 1
ATOM 1638 C C . LEU A 1 206 ? 15.451 18.490 -3.555 1.00 85.50 206 LEU A C 1
ATOM 1640 O O . LEU A 1 206 ? 15.224 17.299 -3.788 1.00 85.50 206 LEU A O 1
ATOM 1644 N N . LEU A 1 207 ? 16.533 18.896 -2.892 1.00 82.56 207 LEU A N 1
ATOM 1645 C CA . LEU A 1 207 ? 17.521 17.976 -2.337 1.00 82.56 207 LEU A CA 1
ATOM 1646 C C . LEU A 1 207 ? 17.160 17.544 -0.911 1.00 82.56 207 LEU A C 1
ATOM 1648 O O . LEU A 1 207 ? 16.593 18.334 -0.149 1.00 82.56 207 LEU A O 1
ATOM 1652 N N . PRO A 1 208 ? 17.510 16.307 -0.515 1.00 75.56 208 PRO A N 1
ATOM 1653 C CA . PRO A 1 208 ? 17.353 15.858 0.863 1.00 75.56 208 PRO A CA 1
ATOM 1654 C C . PRO A 1 208 ? 18.202 16.717 1.809 1.00 75.56 208 PRO A C 1
ATOM 1656 O O . PRO A 1 208 ? 19.430 16.691 1.778 1.00 75.56 208 PRO A O 1
ATOM 1659 N N . HIS A 1 209 ? 17.534 17.480 2.674 1.00 66.69 209 HIS A N 1
ATOM 1660 C CA . HIS A 1 209 ? 18.151 18.222 3.774 1.00 66.69 209 HIS A CA 1
ATOM 1661 C C . HIS A 1 209 ? 17.814 17.568 5.120 1.00 66.69 209 HIS A C 1
ATOM 1663 O O . HIS A 1 209 ? 16.863 16.799 5.227 1.00 66.69 209 HIS A O 1
ATOM 1669 N N . ALA A 1 210 ? 18.565 17.916 6.172 1.00 53.69 210 ALA A N 1
ATOM 1670 C CA . ALA A 1 210 ? 18.452 17.319 7.510 1.00 53.69 210 ALA A CA 1
ATOM 1671 C C . ALA A 1 210 ? 17.039 17.375 8.143 1.00 53.69 210 ALA A C 1
ATOM 1673 O O . ALA A 1 210 ? 16.742 16.581 9.031 1.00 53.69 210 ALA A O 1
ATOM 1674 N N . ASN A 1 211 ? 16.159 18.268 7.670 1.00 52.72 211 ASN A N 1
ATOM 1675 C CA . ASN A 1 211 ? 14.745 18.331 8.050 1.00 52.72 211 ASN A CA 1
ATOM 1676 C C . ASN A 1 211 ? 13.882 17.720 6.933 1.00 52.72 211 ASN A C 1
ATOM 1678 O O . ASN A 1 211 ? 13.437 18.408 6.015 1.00 52.72 211 ASN A O 1
ATOM 1682 N N . ASP A 1 212 ? 13.680 16.410 7.029 1.00 63.25 212 ASP A N 1
ATOM 1683 C CA . ASP A 1 212 ? 13.258 15.463 5.987 1.00 63.25 212 ASP A CA 1
ATOM 1684 C C . ASP A 1 212 ? 11.767 15.559 5.569 1.00 63.25 212 ASP A C 1
ATOM 1686 O O . ASP A 1 212 ? 11.054 14.558 5.476 1.00 63.25 212 ASP A O 1
ATOM 1690 N N . ARG A 1 213 ? 11.265 16.776 5.298 1.00 64.62 213 ARG A N 1
ATOM 1691 C CA . ARG A 1 213 ? 9.890 17.025 4.802 1.00 64.62 213 ARG A CA 1
ATOM 1692 C C . ARG A 1 213 ? 9.638 16.458 3.401 1.00 64.62 213 ARG A C 1
ATOM 1694 O O . ARG A 1 213 ? 8.497 16.426 2.950 1.00 64.62 213 ARG A O 1
ATOM 1701 N N . LEU A 1 214 ? 10.681 15.977 2.719 1.00 69.25 214 LEU A N 1
ATOM 1702 C CA . LEU A 1 214 ? 10.580 15.366 1.392 1.00 69.25 214 LEU A CA 1
ATOM 1703 C C . LEU A 1 214 ? 9.707 14.111 1.362 1.00 69.25 214 LEU A C 1
ATOM 1705 O O . LEU A 1 214 ? 9.102 13.811 0.339 1.00 69.25 214 LEU A O 1
ATOM 1709 N N . LYS A 1 215 ? 9.599 13.403 2.489 1.00 67.62 215 LYS A N 1
ATOM 1710 C CA . LYS A 1 215 ? 8.764 12.200 2.615 1.00 67.62 215 LYS A CA 1
ATOM 1711 C C . LYS A 1 215 ? 7.262 12.494 2.581 1.00 67.62 215 LYS A C 1
ATOM 1713 O O . LYS A 1 215 ? 6.481 11.589 2.311 1.00 67.62 215 LYS A O 1
ATOM 1718 N N . GLU A 1 216 ? 6.868 13.736 2.854 1.00 74.25 216 GLU A N 1
ATOM 1719 C CA . GLU A 1 216 ? 5.468 14.177 2.872 1.00 74.25 216 GLU A CA 1
ATOM 1720 C C . GLU A 1 216 ? 5.045 14.837 1.552 1.00 74.25 216 GLU A C 1
ATOM 1722 O O . GLU A 1 216 ? 3.865 15.145 1.362 1.00 74.25 216 GLU A O 1
ATOM 1727 N N . LEU A 1 217 ? 5.988 15.059 0.626 1.00 82.69 217 LEU A N 1
ATOM 1728 C CA . LEU A 1 217 ? 5.662 15.650 -0.662 1.00 82.69 217 LEU A CA 1
ATOM 1729 C C . LEU A 1 217 ? 4.808 14.691 -1.502 1.00 82.69 217 LEU A C 1
ATOM 1731 O O . LEU A 1 217 ? 5.088 13.492 -1.575 1.00 82.69 217 LEU A O 1
ATOM 1735 N N . PRO A 1 218 ? 3.776 15.215 -2.182 1.00 85.00 218 PRO A N 1
ATOM 1736 C CA . PRO A 1 218 ? 2.948 14.421 -3.070 1.00 85.00 218 PRO A CA 1
ATOM 1737 C C . PRO A 1 218 ? 3.719 14.125 -4.355 1.00 85.00 218 PRO A C 1
ATOM 1739 O O . PRO A 1 218 ? 3.668 14.891 -5.315 1.00 85.00 218 PRO A O 1
ATOM 1742 N N . LEU A 1 219 ? 4.448 13.013 -4.351 1.00 87.50 219 LEU A N 1
ATOM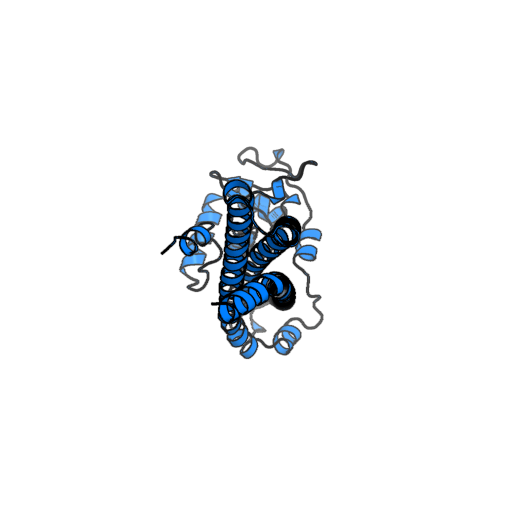 1743 C CA . LEU A 1 219 ? 5.173 12.549 -5.522 1.00 87.50 219 LEU A CA 1
ATOM 1744 C C . LEU A 1 219 ? 4.195 12.088 -6.604 1.00 87.50 219 LEU A C 1
ATOM 1746 O O . LEU A 1 219 ? 3.287 11.285 -6.361 1.00 87.50 219 LEU A O 1
ATOM 1750 N N . GLU A 1 220 ? 4.431 12.561 -7.820 1.00 88.00 220 GLU A N 1
ATOM 1751 C CA . GLU A 1 220 ? 3.817 12.018 -9.014 1.00 88.00 220 GLU A CA 1
ATOM 1752 C C . GLU A 1 220 ? 4.154 10.545 -9.160 1.00 88.00 220 GLU A C 1
ATOM 1754 O O . GLU A 1 220 ? 5.139 10.018 -8.631 1.00 88.00 220 GLU A O 1
ATOM 1759 N N . TYR A 1 221 ? 3.271 9.864 -9.876 1.00 84.56 221 TYR A N 1
ATOM 1760 C CA . TYR A 1 221 ? 3.378 8.433 -10.089 1.00 84.56 221 TYR A CA 1
ATOM 1761 C C . TYR A 1 221 ? 3.502 7.648 -8.776 1.00 84.56 221 TYR A C 1
ATOM 1763 O O . TYR A 1 221 ? 4.171 6.618 -8.737 1.00 84.56 221 TYR A O 1
ATOM 1771 N N . ASN A 1 222 ? 2.858 8.115 -7.699 1.00 82.44 222 ASN A N 1
ATOM 1772 C CA . ASN A 1 222 ? 2.872 7.470 -6.382 1.00 82.44 222 ASN A CA 1
ATOM 1773 C C . ASN A 1 222 ? 4.300 7.139 -5.889 1.00 82.44 222 ASN A C 1
ATOM 1775 O O . ASN A 1 222 ? 4.528 6.112 -5.251 1.00 82.44 222 ASN A O 1
ATOM 1779 N N . GLY A 1 223 ? 5.280 7.972 -6.262 1.00 87.12 223 GLY A N 1
ATOM 1780 C CA . GLY A 1 223 ? 6.691 7.775 -5.929 1.00 87.12 223 GLY A CA 1
ATOM 1781 C C . GLY A 1 223 ? 7.441 6.749 -6.787 1.00 87.12 223 GLY A C 1
ATOM 1782 O O . GLY A 1 223 ? 8.592 6.449 -6.479 1.00 87.12 223 GLY A O 1
ATOM 1783 N N . PHE A 1 224 ? 6.851 6.205 -7.855 1.00 90.31 224 PHE A N 1
ATOM 1784 C CA . PHE A 1 224 ? 7.563 5.371 -8.831 1.00 90.31 224 PHE A CA 1
ATOM 1785 C C . PHE A 1 224 ? 8.360 6.218 -9.830 1.00 90.31 224 PHE A C 1
ATOM 1787 O O . PHE A 1 224 ? 7.988 7.337 -10.181 1.00 90.31 224 PHE A O 1
ATOM 1794 N N . CYS A 1 225 ? 9.451 5.651 -10.345 1.00 90.31 225 CYS A N 1
ATOM 1795 C CA . CYS A 1 225 ? 10.285 6.318 -11.335 1.00 90.31 225 CYS A CA 1
ATOM 1796 C C . CYS A 1 225 ? 9.609 6.354 -12.715 1.00 90.31 225 CYS A C 1
ATOM 1798 O O . CYS A 1 225 ? 9.568 5.346 -13.425 1.00 90.31 225 CYS A O 1
ATOM 1800 N N . GLY A 1 226 ? 9.136 7.537 -13.123 1.00 87.06 226 GLY A N 1
ATOM 1801 C CA . GLY A 1 226 ? 8.502 7.747 -14.431 1.00 87.06 226 GLY A CA 1
ATOM 1802 C C . GLY A 1 226 ? 9.420 7.423 -15.616 1.00 87.06 226 GLY A C 1
ATOM 1803 O O . GLY A 1 226 ? 8.976 6.818 -16.588 1.00 87.06 226 GLY A O 1
ATOM 1804 N N . TYR A 1 227 ? 10.717 7.734 -15.504 1.00 89.81 227 TYR A N 1
ATOM 1805 C CA . TYR A 1 227 ? 11.712 7.399 -16.529 1.00 89.81 227 TYR A CA 1
ATOM 1806 C C . TYR A 1 227 ? 11.816 5.889 -16.770 1.00 89.81 227 TYR A C 1
ATOM 1808 O O . TYR A 1 227 ? 11.772 5.435 -17.910 1.00 89.81 227 TYR A O 1
ATOM 1816 N N . MET A 1 228 ? 11.909 5.085 -15.704 1.00 87.75 228 MET A N 1
ATOM 1817 C CA . MET A 1 228 ? 11.997 3.629 -15.850 1.00 87.75 228 MET A CA 1
ATOM 1818 C C . MET A 1 228 ? 10.718 3.041 -16.431 1.00 87.75 228 MET A C 1
ATOM 1820 O O . MET A 1 228 ? 10.792 2.120 -17.240 1.00 87.75 228 MET A O 1
ATOM 1824 N N . PHE A 1 229 ? 9.562 3.606 -16.084 1.00 86.88 229 PHE A N 1
ATOM 1825 C CA . PHE A 1 229 ? 8.305 3.193 -16.688 1.00 86.88 229 PHE A CA 1
ATOM 1826 C C . PHE A 1 229 ? 8.303 3.415 -18.206 1.00 86.88 229 PHE A C 1
ATOM 1828 O O . PHE A 1 229 ? 7.898 2.523 -18.939 1.00 86.88 229 PHE A O 1
ATOM 1835 N N . VAL A 1 230 ? 8.794 4.554 -18.698 1.00 85.94 230 VAL A N 1
ATOM 1836 C CA . VAL A 1 230 ? 8.844 4.824 -20.145 1.00 85.94 230 VAL A CA 1
ATOM 1837 C C . VAL A 1 230 ? 9.927 3.983 -20.837 1.00 85.94 230 VAL A C 1
ATOM 1839 O O . VAL A 1 230 ? 9.647 3.283 -21.806 1.00 85.94 230 VAL A O 1
ATOM 1842 N N . ASN A 1 231 ? 11.155 3.970 -20.315 1.00 85.31 231 ASN A N 1
ATOM 1843 C CA . ASN A 1 231 ? 12.307 3.375 -21.008 1.00 85.31 231 ASN A CA 1
ATOM 1844 C C . ASN A 1 231 ? 12.419 1.853 -20.871 1.00 85.31 231 ASN A C 1
ATOM 1846 O O . ASN A 1 231 ? 13.150 1.220 -21.634 1.00 85.31 231 ASN A O 1
ATOM 1850 N N . ARG A 1 232 ? 11.746 1.250 -19.888 1.00 82.50 232 ARG A N 1
ATOM 1851 C CA . ARG A 1 232 ? 11.722 -0.208 -19.672 1.00 82.50 232 ARG A CA 1
ATOM 1852 C C . ARG A 1 232 ? 10.331 -0.789 -19.915 1.00 82.50 232 ARG A C 1
ATOM 1854 O O . ARG A 1 232 ? 9.941 -1.749 -19.251 1.00 82.50 232 ARG A O 1
ATOM 1861 N N . ASP A 1 233 ? 9.589 -0.204 -20.856 1.00 77.88 233 ASP A N 1
ATOM 1862 C CA . ASP A 1 233 ? 8.305 -0.720 -21.346 1.00 77.88 233 ASP A CA 1
ATOM 1863 C C . ASP A 1 233 ? 7.311 -1.015 -20.199 1.00 77.88 233 ASP A C 1
ATOM 1865 O O . ASP A 1 233 ? 6.740 -2.093 -20.079 1.00 77.88 233 ASP A O 1
ATOM 1869 N N . GLY A 1 234 ? 7.156 -0.079 -19.268 1.00 78.81 234 GLY A N 1
ATOM 1870 C CA . GLY A 1 234 ? 6.198 -0.166 -18.168 1.00 78.81 234 GLY A CA 1
ATOM 1871 C C . GLY A 1 234 ? 6.714 -0.812 -16.874 1.00 78.81 234 GLY A C 1
ATOM 1872 O O . GLY A 1 234 ? 5.907 -1.150 -16.004 1.00 78.81 234 GLY A O 1
ATOM 1873 N N . LEU A 1 235 ? 8.023 -1.011 -16.697 1.00 85.50 235 LEU A N 1
ATOM 1874 C CA . LEU A 1 235 ? 8.575 -1.503 -15.428 1.00 85.50 235 LEU A CA 1
ATOM 1875 C C . LEU A 1 235 ? 8.376 -0.477 -14.294 1.00 85.50 235 LEU A C 1
ATOM 1877 O O . LEU A 1 235 ? 8.823 0.664 -14.387 1.00 85.50 235 LEU A O 1
ATOM 1881 N N . LEU A 1 236 ? 7.754 -0.902 -13.190 1.00 88.44 236 LEU A N 1
ATOM 1882 C CA . LEU A 1 236 ? 7.576 -0.070 -11.996 1.00 88.44 236 LEU A CA 1
ATOM 1883 C C . LEU A 1 236 ? 8.706 -0.305 -10.993 1.00 88.44 236 LEU A C 1
ATOM 1885 O O . LEU A 1 236 ? 8.715 -1.325 -10.300 1.00 88.44 236 LEU A O 1
ATOM 1889 N N . LEU A 1 237 ? 9.619 0.664 -10.887 1.00 90.06 237 LEU A N 1
ATOM 1890 C CA . LEU A 1 237 ? 10.651 0.712 -9.847 1.00 90.06 237 LEU A CA 1
ATOM 1891 C C . LEU A 1 237 ? 10.414 1.887 -8.894 1.00 90.06 237 LEU A C 1
ATOM 1893 O O . LEU A 1 237 ? 10.063 2.976 -9.362 1.00 90.06 237 LEU A O 1
ATOM 1897 N N . PRO A 1 238 ? 10.599 1.689 -7.576 1.00 90.81 238 PRO A N 1
ATOM 1898 C CA . PRO A 1 238 ? 10.430 2.762 -6.607 1.00 90.81 238 PRO A CA 1
ATOM 1899 C C . PRO A 1 238 ? 11.471 3.863 -6.855 1.00 90.81 238 PRO A C 1
ATOM 1901 O O . PRO A 1 238 ? 12.642 3.581 -7.119 1.00 90.81 238 PRO A O 1
ATOM 1904 N N . GLY A 1 239 ? 11.031 5.117 -6.804 1.00 89.81 239 GLY A N 1
ATOM 1905 C CA . GLY A 1 239 ? 11.902 6.282 -6.853 1.00 89.81 239 GLY A CA 1
ATOM 1906 C C . GLY A 1 239 ? 12.468 6.586 -5.470 1.00 89.81 239 GLY A C 1
ATOM 1907 O O . GLY A 1 239 ? 11.751 6.507 -4.476 1.00 89.81 239 GLY A O 1
ATOM 1908 N N . ASN A 1 240 ? 13.750 6.934 -5.407 1.00 89.94 240 ASN A N 1
ATOM 1909 C CA . ASN A 1 240 ? 14.449 7.310 -4.191 1.00 89.94 240 ASN A CA 1
ATOM 1910 C C . ASN A 1 240 ? 14.517 8.839 -4.053 1.00 89.94 240 ASN A C 1
ATOM 1912 O O . ASN A 1 240 ? 15.293 9.476 -4.771 1.00 89.94 240 ASN A O 1
ATOM 1916 N N . PRO A 1 241 ? 13.771 9.443 -3.106 1.00 88.00 241 PRO A N 1
ATOM 1917 C CA . PRO A 1 241 ? 13.849 10.876 -2.832 1.00 88.00 241 PRO A CA 1
ATOM 1918 C C . PRO A 1 241 ? 15.254 11.357 -2.451 1.00 88.00 241 PRO A C 1
ATOM 1920 O O . PRO A 1 241 ? 15.571 12.524 -2.662 1.00 88.00 241 PRO A O 1
ATOM 1923 N N . SER A 1 242 ? 16.119 10.477 -1.930 1.00 85.88 242 SER A N 1
ATOM 1924 C CA . SER A 1 242 ? 17.492 10.828 -1.553 1.00 85.88 242 SER A CA 1
ATOM 1925 C C . SER A 1 242 ? 18.402 11.152 -2.746 1.00 85.88 242 SER A C 1
ATOM 1927 O O . SER A 1 242 ? 19.465 11.733 -2.556 1.00 85.88 242 SER A O 1
ATOM 1929 N N . ILE A 1 243 ? 18.002 10.807 -3.974 1.00 87.69 243 ILE A N 1
ATOM 1930 C CA . ILE A 1 243 ? 18.700 11.244 -5.196 1.00 87.69 243 ILE A CA 1
ATOM 1931 C C . ILE A 1 243 ? 18.449 12.737 -5.457 1.00 87.69 243 ILE A C 1
ATOM 1933 O O . ILE A 1 243 ? 19.306 13.426 -6.008 1.00 87.69 243 ILE A O 1
ATOM 1937 N N . GLY A 1 244 ? 17.289 13.235 -5.032 1.00 87.81 244 GLY A N 1
ATOM 1938 C CA . GLY A 1 244 ? 16.745 14.538 -5.386 1.00 87.81 244 GLY A CA 1
ATOM 1939 C C . GLY A 1 244 ? 15.385 14.378 -6.061 1.00 87.81 244 GLY A C 1
ATOM 1940 O O . GLY A 1 244 ? 15.180 13.480 -6.882 1.00 87.81 244 GLY A O 1
ATOM 1941 N N . ILE A 1 245 ? 14.450 15.250 -5.698 1.00 90.00 245 ILE A N 1
ATOM 1942 C CA . ILE A 1 245 ? 13.126 15.332 -6.313 1.00 90.00 245 ILE A CA 1
ATOM 1943 C C . ILE A 1 245 ? 13.165 16.441 -7.360 1.00 90.00 245 ILE A C 1
ATOM 1945 O O . ILE A 1 245 ? 13.547 17.568 -7.050 1.00 90.00 245 ILE A O 1
ATOM 1949 N N . LEU A 1 246 ? 12.753 16.128 -8.585 1.00 90.31 246 LEU A N 1
ATOM 1950 C CA . LEU A 1 246 ? 12.598 17.122 -9.643 1.00 90.31 246 LEU A CA 1
ATOM 1951 C C . LEU A 1 246 ? 11.225 17.781 -9.516 1.00 90.31 246 LEU A C 1
ATOM 1953 O O . LEU A 1 246 ? 10.208 17.086 -9.503 1.00 90.31 246 LEU A O 1
ATOM 1957 N N . GLU A 1 247 ? 11.196 19.105 -9.472 1.00 90.50 247 GLU A N 1
ATOM 1958 C CA . GLU A 1 247 ? 9.979 19.893 -9.601 1.00 90.50 247 GLU A CA 1
ATOM 1959 C C . GLU A 1 247 ? 9.835 20.369 -11.050 1.00 90.50 247 GLU A C 1
ATOM 1961 O O . GLU A 1 247 ? 10.678 21.095 -11.575 1.00 90.50 247 GLU A O 1
ATOM 1966 N N . HIS A 1 248 ? 8.744 19.969 -11.701 1.00 89.88 248 HIS A N 1
ATOM 1967 C CA . HIS A 1 248 ? 8.426 20.383 -13.066 1.00 89.88 248 HIS A CA 1
ATOM 1968 C C . HIS A 1 248 ? 6.933 20.667 -13.192 1.00 89.88 248 HIS A C 1
ATOM 1970 O O . HIS A 1 248 ? 6.115 19.777 -12.959 1.00 89.88 248 HIS A O 1
ATOM 1976 N N . LYS A 1 249 ? 6.572 21.900 -13.572 1.00 88.69 249 LYS A N 1
ATOM 1977 C CA . LYS A 1 249 ? 5.172 22.364 -13.690 1.00 88.69 249 LYS A CA 1
ATOM 1978 C C . LYS A 1 249 ? 4.343 22.071 -12.427 1.00 88.69 249 LYS A C 1
ATOM 1980 O O . LYS A 1 249 ? 3.278 21.465 -12.518 1.00 88.69 249 LYS A O 1
ATOM 1985 N N . GLU A 1 250 ? 4.865 22.468 -11.261 1.00 87.00 250 GLU A N 1
ATOM 1986 C CA . GLU A 1 250 ? 4.232 22.290 -9.934 1.00 87.00 250 GLU A CA 1
ATOM 1987 C C . GLU A 1 250 ? 4.009 20.821 -9.522 1.00 87.00 250 GLU A C 1
ATOM 1989 O O . GLU A 1 250 ? 3.206 20.513 -8.639 1.00 87.00 250 GLU A O 1
ATOM 1994 N N . ARG A 1 251 ? 4.718 19.889 -10.167 1.00 89.38 251 ARG A N 1
ATOM 1995 C CA . ARG A 1 251 ? 4.656 18.452 -9.890 1.00 89.38 251 ARG A CA 1
ATOM 1996 C C . ARG A 1 251 ? 6.018 17.912 -9.487 1.00 89.38 251 ARG A C 1
ATOM 1998 O O . ARG A 1 251 ? 7.039 18.362 -10.001 1.00 89.38 251 ARG A O 1
ATOM 2005 N N . PHE A 1 252 ? 6.018 16.917 -8.605 1.00 90.31 252 PHE A N 1
ATOM 2006 C CA . PHE A 1 252 ? 7.224 16.392 -7.965 1.00 90.31 252 PHE A CA 1
ATOM 2007 C C . PHE A 1 252 ? 7.525 14.968 -8.429 1.00 90.31 252 PHE A C 1
ATOM 2009 O O . PHE A 1 252 ? 6.694 14.083 -8.260 1.00 90.31 252 PHE A O 1
ATOM 2016 N N . TYR A 1 253 ? 8.717 14.720 -8.966 1.00 91.12 253 TYR A N 1
ATOM 2017 C CA . TYR A 1 253 ? 9.102 13.425 -9.532 1.00 91.12 253 TYR A CA 1
ATOM 2018 C C . TYR A 1 253 ? 10.307 12.832 -8.798 1.00 91.12 253 TYR A C 1
ATOM 2020 O O . TYR A 1 253 ? 11.284 13.530 -8.526 1.00 91.12 253 TYR A O 1
ATOM 2028 N N . ALA A 1 254 ? 10.245 11.530 -8.507 1.00 91.38 254 ALA A N 1
ATOM 2029 C CA . ALA A 1 254 ? 11.333 10.762 -7.901 1.00 91.38 254 ALA A CA 1
ATOM 2030 C C . ALA A 1 254 ? 11.897 9.725 -8.884 1.00 91.38 254 ALA A C 1
ATOM 2032 O O . ALA A 1 254 ? 11.204 9.265 -9.796 1.00 91.38 254 ALA A O 1
ATOM 2033 N N . PHE A 1 255 ? 13.157 9.327 -8.689 1.00 92.00 255 PHE A N 1
ATOM 2034 C CA . PHE A 1 255 ? 13.894 8.509 -9.658 1.00 92.00 255 PHE A CA 1
ATOM 2035 C C . PHE A 1 255 ? 14.579 7.314 -9.014 1.00 92.00 255 PHE A C 1
ATOM 2037 O O . PHE A 1 255 ? 14.951 7.368 -7.852 1.00 92.00 255 PHE A O 1
ATOM 2044 N N . SER A 1 256 ? 14.745 6.219 -9.755 1.00 90.88 256 SER A N 1
ATOM 2045 C CA . SER A 1 256 ? 15.403 5.007 -9.250 1.00 90.88 256 SER A CA 1
ATOM 2046 C C . SER A 1 256 ? 16.932 5.064 -9.334 1.00 90.88 256 SER A C 1
ATOM 2048 O O . SER A 1 256 ? 17.600 4.202 -8.774 1.00 90.88 256 SER A O 1
ATOM 2050 N N . SER A 1 257 ? 17.497 6.020 -10.077 1.00 90.50 257 SER A N 1
ATOM 2051 C CA . SER A 1 257 ? 18.943 6.250 -10.173 1.00 90.50 257 SER A CA 1
ATOM 2052 C C . SER A 1 257 ? 19.246 7.686 -10.610 1.00 90.50 257 SER A C 1
ATOM 2054 O O . SER A 1 257 ? 18.368 8.388 -11.126 1.00 90.50 257 SER A O 1
ATOM 2056 N N . ARG A 1 258 ? 20.497 8.120 -10.418 1.00 89.25 258 ARG A N 1
ATOM 2057 C CA . ARG A 1 258 ? 20.975 9.437 -10.855 1.00 89.25 258 ARG A CA 1
ATOM 2058 C C . ARG A 1 258 ? 20.874 9.599 -12.373 1.00 89.25 258 ARG A C 1
ATOM 2060 O O . ARG A 1 258 ? 20.490 10.654 -12.861 1.00 89.25 258 ARG A O 1
ATOM 2067 N N . GLU A 1 259 ? 21.172 8.549 -13.126 1.00 89.19 259 GLU A N 1
ATOM 2068 C CA . GLU A 1 259 ? 21.119 8.547 -14.592 1.00 89.19 259 GLU A CA 1
ATOM 2069 C C . GLU A 1 259 ? 19.683 8.734 -15.084 1.00 89.19 259 GLU A C 1
ATOM 2071 O O . GLU A 1 259 ? 19.446 9.520 -15.998 1.00 89.19 259 GLU A O 1
ATOM 2076 N N . ALA A 1 260 ? 18.720 8.064 -14.442 1.00 90.19 260 ALA A N 1
ATOM 2077 C CA . ALA A 1 260 ? 17.301 8.232 -14.739 1.00 90.19 260 ALA A CA 1
ATOM 2078 C C . ALA A 1 260 ? 16.830 9.671 -14.477 1.00 90.19 260 ALA A C 1
ATOM 2080 O O . ALA A 1 260 ? 16.081 10.231 -15.275 1.00 90.19 260 ALA A O 1
ATOM 2081 N N . ALA A 1 261 ? 17.301 10.276 -13.385 1.00 90.44 261 ALA A N 1
ATOM 2082 C CA . ALA A 1 261 ? 17.006 11.660 -13.035 1.00 90.44 261 ALA A CA 1
ATOM 2083 C C . ALA A 1 261 ? 17.583 12.655 -14.062 1.00 90.44 261 ALA A C 1
ATOM 2085 O O . ALA A 1 261 ? 16.856 13.518 -14.551 1.00 90.44 261 ALA A O 1
ATOM 2086 N N . LEU A 1 262 ? 18.857 12.504 -14.449 1.00 89.19 262 LEU A N 1
ATOM 2087 C CA . LEU A 1 262 ? 19.507 13.360 -15.454 1.00 89.19 262 LEU A CA 1
ATOM 2088 C C . LEU A 1 262 ? 18.864 13.228 -16.843 1.00 89.19 262 LEU A C 1
ATOM 2090 O O . LEU A 1 262 ? 18.645 14.228 -17.529 1.00 89.19 262 LEU A O 1
ATOM 2094 N N . ALA A 1 263 ? 18.540 11.999 -17.252 1.00 90.12 263 ALA A N 1
ATOM 2095 C CA . ALA A 1 263 ? 17.895 11.743 -18.532 1.00 90.12 263 ALA A CA 1
ATOM 2096 C C . ALA A 1 263 ? 16.490 12.355 -18.574 1.00 90.12 263 ALA A C 1
ATOM 2098 O O . ALA A 1 263 ? 16.165 13.067 -19.521 1.00 90.12 263 ALA A O 1
ATOM 2099 N N . PHE A 1 264 ? 15.689 12.161 -17.521 1.00 90.94 264 PHE A N 1
ATOM 2100 C CA . PHE A 1 264 ? 14.359 12.762 -17.429 1.00 90.94 264 PHE A CA 1
ATOM 2101 C C . PHE A 1 264 ? 14.410 14.292 -17.435 1.00 90.94 264 PHE A C 1
ATOM 2103 O O . PHE A 1 264 ? 13.620 14.936 -18.118 1.00 90.94 264 PHE A O 1
ATOM 2110 N N . ALA A 1 265 ? 15.354 14.886 -16.707 1.00 90.00 265 ALA A N 1
ATOM 2111 C CA . ALA A 1 265 ? 15.477 16.335 -16.586 1.00 90.00 265 ALA A CA 1
ATOM 2112 C C . ALA A 1 265 ? 15.905 17.041 -17.884 1.00 90.00 265 ALA A C 1
ATOM 2114 O O . ALA A 1 265 ? 15.672 18.243 -18.035 1.00 90.00 265 ALA A O 1
ATOM 2115 N N . SER A 1 266 ? 16.498 16.298 -18.823 1.00 89.31 266 SER A N 1
ATOM 2116 C CA . SER A 1 266 ? 16.877 16.809 -20.144 1.00 89.31 266 SER A CA 1
ATOM 2117 C C . SER A 1 266 ? 15.658 17.064 -21.043 1.00 89.31 266 SER A C 1
ATOM 2119 O O . SER A 1 266 ? 15.688 17.981 -21.859 1.00 89.31 266 SER A O 1
ATOM 2121 N N . SER A 1 267 ? 14.576 16.291 -20.885 1.00 89.44 267 SER A N 1
ATOM 2122 C CA . SER A 1 267 ? 13.340 16.417 -21.677 1.00 89.44 267 SER A CA 1
ATOM 2123 C C . SER A 1 267 ? 12.087 15.979 -20.889 1.00 89.44 267 SER A C 1
ATOM 2125 O O . SER A 1 267 ? 11.397 15.028 -21.270 1.00 89.44 267 SER A O 1
ATOM 2127 N N . PRO A 1 268 ? 11.741 16.664 -19.780 1.00 90.06 268 PRO A N 1
ATOM 2128 C CA . PRO A 1 268 ? 10.696 16.202 -18.862 1.00 90.06 268 PRO A CA 1
ATOM 2129 C C . PRO A 1 268 ? 9.305 16.163 -19.507 1.00 90.06 268 PRO A C 1
ATOM 2131 O O . PRO A 1 268 ? 8.524 15.255 -19.229 1.00 90.06 268 PRO A O 1
ATOM 2134 N N . ASP A 1 269 ? 8.997 17.107 -20.401 1.00 91.56 269 ASP A N 1
ATOM 2135 C CA . ASP A 1 269 ? 7.706 17.156 -21.096 1.00 91.56 269 ASP A CA 1
ATOM 2136 C C . ASP A 1 269 ? 7.474 15.941 -22.002 1.00 91.56 269 ASP A C 1
ATOM 2138 O O . ASP A 1 269 ? 6.375 15.381 -22.007 1.00 91.56 269 ASP A O 1
ATOM 2142 N N . ASP A 1 270 ? 8.517 15.475 -22.691 1.00 90.44 270 ASP A N 1
ATOM 2143 C CA . ASP A 1 270 ? 8.433 14.305 -23.565 1.00 90.44 270 ASP A CA 1
ATOM 2144 C C . ASP A 1 270 ? 8.187 13.030 -22.758 1.00 90.44 270 ASP A C 1
ATOM 2146 O O . ASP A 1 270 ? 7.359 12.201 -23.140 1.00 90.44 270 ASP A O 1
ATOM 2150 N N . PHE A 1 271 ? 8.866 12.871 -21.616 1.00 88.25 271 PHE A N 1
ATOM 2151 C CA . PHE A 1 271 ? 8.652 11.720 -20.738 1.00 88.25 271 PHE A CA 1
ATOM 2152 C C . PHE A 1 271 ? 7.263 11.730 -20.105 1.00 88.25 271 PHE A C 1
ATOM 2154 O O . PHE A 1 271 ? 6.618 10.682 -20.037 1.00 88.25 271 PHE A O 1
ATOM 2161 N N . VAL A 1 272 ? 6.766 12.896 -19.684 1.00 87.75 272 VAL A N 1
ATOM 2162 C CA . VAL A 1 272 ? 5.399 13.029 -19.159 1.00 87.75 272 VAL A CA 1
ATOM 2163 C C . VAL A 1 272 ? 4.370 12.672 -20.238 1.00 87.75 272 VAL A C 1
ATOM 2165 O O . VAL A 1 272 ? 3.428 11.927 -19.956 1.00 87.75 272 VAL A O 1
ATOM 2168 N N . ALA A 1 273 ? 4.553 13.133 -21.479 1.00 87.19 273 ALA A N 1
ATOM 2169 C CA . ALA A 1 273 ? 3.666 12.805 -22.594 1.00 87.19 273 ALA A CA 1
ATOM 2170 C C . ALA A 1 273 ? 3.687 11.304 -22.936 1.00 87.19 273 ALA A C 1
ATOM 2172 O O . ALA A 1 273 ? 2.629 10.678 -23.045 1.00 87.19 273 ALA A O 1
ATOM 2173 N N . GLN A 1 274 ? 4.875 10.698 -23.026 1.00 84.56 274 GLN A N 1
ATOM 2174 C CA . GLN A 1 274 ? 5.033 9.262 -23.285 1.00 84.56 274 GLN A CA 1
ATOM 2175 C C . GLN A 1 274 ? 4.429 8.403 -22.175 1.00 84.56 274 GLN A C 1
ATOM 2177 O O . GLN A 1 274 ? 3.783 7.388 -22.452 1.00 84.56 274 GLN A O 1
ATOM 2182 N N . TYR A 1 275 ? 4.583 8.824 -20.919 1.00 82.00 275 TYR A N 1
ATOM 2183 C CA . TYR A 1 275 ? 3.942 8.170 -19.787 1.00 82.00 275 TYR A CA 1
ATOM 2184 C C . TYR A 1 275 ? 2.416 8.178 -19.947 1.00 82.00 275 TYR A C 1
ATOM 2186 O O . TYR A 1 275 ? 1.775 7.132 -19.838 1.00 82.00 275 TYR A O 1
ATOM 2194 N N . ILE A 1 276 ? 1.823 9.333 -20.274 1.00 79.19 276 ILE A N 1
ATOM 2195 C CA . ILE A 1 276 ? 0.376 9.464 -20.509 1.00 79.19 276 ILE A CA 1
ATOM 2196 C C . ILE A 1 276 ? -0.081 8.578 -21.675 1.00 79.19 276 ILE A C 1
ATOM 2198 O O . ILE A 1 276 ? -1.084 7.878 -21.551 1.00 79.19 276 ILE A O 1
ATOM 2202 N N . GLN A 1 277 ? 0.655 8.547 -22.784 1.00 75.81 277 GLN A N 1
ATOM 2203 C CA . GLN A 1 277 ? 0.304 7.717 -23.939 1.00 75.81 277 GLN A CA 1
ATOM 2204 C C . GLN A 1 277 ? 0.362 6.215 -23.614 1.00 75.81 277 GLN A C 1
ATOM 2206 O O . GLN A 1 277 ? -0.549 5.462 -23.965 1.00 75.81 277 GLN A O 1
ATOM 2211 N N . SER A 1 278 ? 1.385 5.789 -22.872 1.00 69.62 278 SER A N 1
ATOM 2212 C CA . SER A 1 278 ? 1.557 4.398 -22.433 1.00 69.62 278 SER A CA 1
ATOM 2213 C C . SER A 1 278 ? 0.436 3.947 -21.481 1.00 69.62 278 SER A C 1
ATOM 2215 O O . SER A 1 278 ? 0.042 2.775 -21.477 1.00 69.62 278 SER A O 1
ATOM 2217 N N . ARG A 1 279 ? -0.153 4.884 -20.717 1.00 61.22 279 ARG A N 1
ATOM 2218 C CA . ARG A 1 279 ? -1.350 4.623 -19.895 1.00 61.22 279 ARG A CA 1
ATOM 2219 C C . ARG A 1 279 ? -2.594 4.322 -20.724 1.00 61.22 279 ARG A C 1
ATOM 2221 O O . ARG A 1 279 ? -3.406 3.518 -20.286 1.00 61.22 279 ARG A O 1
ATOM 2228 N N . ILE A 1 280 ? -2.761 4.957 -21.885 1.00 52.12 280 ILE A N 1
ATOM 2229 C CA . ILE A 1 280 ? -3.967 4.805 -22.718 1.00 52.12 280 ILE A CA 1
ATOM 2230 C C . ILE A 1 280 ? -4.007 3.419 -23.375 1.00 52.12 280 ILE A C 1
ATOM 2232 O O . ILE A 1 280 ? -5.072 2.822 -23.488 1.00 52.12 280 ILE A O 1
ATOM 2236 N N . GLN A 1 281 ? -2.852 2.876 -23.769 1.00 49.19 281 GLN A N 1
ATOM 2237 C CA . GLN A 1 281 ? -2.773 1.558 -24.413 1.00 49.19 281 GLN A CA 1
ATOM 2238 C C . GLN A 1 281 ? -2.916 0.394 -23.424 1.00 49.19 281 GLN A C 1
ATOM 2240 O O . GLN A 1 281 ? -3.378 -0.690 -23.783 1.00 49.19 281 GLN A O 1
ATOM 2245 N N . THR A 1 282 ? -2.570 0.620 -22.158 1.00 53.53 282 THR A N 1
ATOM 2246 C CA . THR A 1 282 ? -2.692 -0.379 -21.100 1.00 53.53 282 THR A CA 1
ATOM 2247 C C . THR A 1 282 ? -4.021 -0.165 -20.373 1.00 53.53 282 THR A C 1
ATOM 2249 O O . THR A 1 282 ? -4.061 0.504 -19.344 1.00 53.53 282 THR A O 1
ATOM 2252 N N . TYR A 1 283 ? -5.119 -0.735 -20.889 1.00 43.56 283 TYR A N 1
ATOM 2253 C CA . TYR A 1 283 ? -6.492 -0.669 -20.335 1.00 43.56 283 TYR A CA 1
ATOM 2254 C C . TYR A 1 283 ? -6.662 -1.264 -18.907 1.00 43.56 283 TYR A C 1
ATOM 2256 O O . TYR A 1 283 ? -7.720 -1.761 -18.532 1.00 43.56 283 TYR A O 1
ATOM 2264 N N . THR A 1 284 ? -5.624 -1.252 -18.070 1.00 41.53 284 THR A N 1
ATOM 2265 C CA . THR A 1 284 ? -5.606 -1.801 -16.706 1.00 41.53 284 THR A CA 1
ATOM 2266 C C . THR A 1 284 ? -4.642 -1.025 -15.790 1.00 41.53 284 THR A C 1
ATOM 2268 O O . THR A 1 284 ? -4.021 -1.592 -14.898 1.00 41.53 284 THR A O 1
ATOM 2271 N N . VAL A 1 285 ? -4.483 0.290 -15.996 1.00 46.97 285 VAL A N 1
ATOM 2272 C CA . VAL A 1 285 ? -3.752 1.193 -15.067 1.00 46.97 285 VAL A CA 1
ATOM 2273 C C . VAL A 1 285 ? -4.697 2.253 -14.473 1.00 46.97 285 VAL A C 1
ATOM 2275 O O . VAL A 1 285 ? -4.340 3.405 -14.228 1.00 46.97 285 VAL A O 1
ATOM 2278 N N . PHE A 1 286 ? -5.949 1.857 -14.261 1.00 46.91 286 PHE A N 1
ATOM 2279 C CA . PHE A 1 286 ? -6.975 2.602 -13.532 1.00 46.91 286 PHE A CA 1
ATOM 2280 C C . PHE A 1 286 ? -7.087 1.926 -12.161 1.00 46.91 286 PHE A C 1
ATOM 2282 O O . PHE A 1 286 ? -7.640 0.842 -12.071 1.00 46.91 286 PHE A O 1
ATOM 2289 N N . LEU A 1 287 ? -6.453 2.404 -11.089 1.00 45.09 287 LEU A N 1
ATOM 2290 C CA . LEU A 1 287 ? -6.920 3.559 -10.303 1.00 45.09 287 LEU A CA 1
ATOM 2291 C C . LEU A 1 287 ? -5.793 4.256 -9.498 1.00 45.09 287 LEU A C 1
ATOM 2293 O O . LEU A 1 287 ? -6.063 5.133 -8.686 1.00 45.09 287 LEU A O 1
ATOM 2297 N N . CYS A 1 288 ? -4.522 3.892 -9.703 1.00 43.09 288 CYS A N 1
ATOM 2298 C CA . CYS A 1 288 ? -3.424 4.260 -8.788 1.00 43.09 288 CYS A CA 1
ATOM 2299 C C . CYS A 1 288 ? -2.672 5.578 -9.064 1.00 43.09 288 CYS A C 1
ATOM 2301 O O . CYS A 1 288 ? -1.674 5.839 -8.400 1.00 43.09 288 CYS A O 1
ATOM 2303 N N . PHE A 1 289 ? -3.114 6.425 -10.001 1.00 47.28 289 PHE A N 1
ATOM 2304 C CA . PHE A 1 289 ? -2.361 7.644 -10.365 1.00 47.28 289 PHE A CA 1
ATOM 2305 C C . PHE A 1 289 ? -3.161 8.950 -10.368 1.00 47.28 289 PHE A C 1
ATOM 2307 O O . PHE A 1 289 ? -2.667 9.960 -10.856 1.00 47.28 289 PHE A O 1
ATOM 2314 N N . GLN A 1 290 ? -4.373 8.970 -9.811 1.00 40.50 290 GLN A N 1
ATOM 2315 C CA . GLN A 1 290 ? -5.025 10.230 -9.454 1.00 40.50 290 GLN A CA 1
ATOM 2316 C C . GLN A 1 290 ? -5.212 10.292 -7.944 1.00 40.50 290 GLN A C 1
ATOM 2318 O O . GLN A 1 290 ? -5.970 9.523 -7.360 1.00 40.50 290 GLN A O 1
ATOM 2323 N N . ARG A 1 291 ? -4.576 11.298 -7.342 1.00 41.44 291 ARG A N 1
ATOM 2324 C CA . ARG A 1 291 ? -4.797 11.775 -5.968 1.00 41.44 291 ARG A CA 1
ATOM 2325 C C . ARG A 1 291 ? -6.275 12.126 -5.687 1.00 41.44 291 ARG A C 1
ATOM 2327 O O . ARG A 1 291 ? -6.656 12.336 -4.542 1.00 41.44 291 ARG A O 1
ATOM 2334 N N . GLU A 1 292 ? -7.106 12.191 -6.728 1.00 37.62 292 GLU A N 1
ATOM 2335 C CA . GLU A 1 292 ? -8.524 12.556 -6.681 1.00 37.62 292 GLU A CA 1
ATOM 2336 C C . GLU A 1 292 ? -9.483 11.374 -6.477 1.00 37.62 292 GLU A C 1
ATOM 2338 O O . GLU A 1 292 ? -10.624 11.604 -6.081 1.00 37.62 292 GLU A O 1
ATOM 2343 N N . ALA A 1 293 ? -9.052 10.117 -6.652 1.00 35.34 293 ALA A N 1
ATOM 2344 C CA . ALA A 1 293 ? -9.947 8.967 -6.453 1.00 35.34 293 ALA A CA 1
ATOM 2345 C C . ALA A 1 293 ? -10.433 8.842 -4.993 1.00 35.34 293 ALA A C 1
ATOM 2347 O O . ALA A 1 293 ? -11.565 8.430 -4.744 1.00 35.34 293 ALA A O 1
ATOM 2348 N N . THR A 1 294 ? -9.633 9.296 -4.023 1.00 38.00 294 THR A N 1
ATOM 2349 C CA . THR A 1 294 ? -10.013 9.318 -2.602 1.00 38.00 294 THR A CA 1
ATOM 2350 C C . THR A 1 294 ? -11.044 10.403 -2.271 1.00 38.00 294 THR A C 1
ATOM 2352 O O . THR A 1 294 ? -11.753 10.280 -1.279 1.00 38.00 294 THR A O 1
ATOM 2355 N N . LYS A 1 295 ? -11.185 11.452 -3.099 1.00 36.16 295 LYS A N 1
ATOM 2356 C CA . LYS A 1 295 ? -12.229 12.478 -2.903 1.00 36.16 295 LYS A CA 1
ATOM 2357 C C . LYS A 1 295 ? -13.603 12.031 -3.404 1.00 36.16 295 LYS A C 1
ATOM 2359 O O . LYS A 1 295 ? -14.606 12.531 -2.911 1.00 36.16 295 LYS A O 1
ATOM 2364 N N . VAL A 1 296 ? -13.664 11.097 -4.353 1.00 33.88 296 VAL A N 1
ATOM 2365 C CA . VAL A 1 296 ? -14.932 10.658 -4.963 1.00 33.88 296 VAL A CA 1
ATOM 2366 C C . VAL A 1 296 ? -15.611 9.544 -4.153 1.00 33.88 296 VAL A C 1
ATOM 2368 O O . VAL A 1 296 ? -16.833 9.466 -4.142 1.00 33.88 296 VAL A O 1
ATOM 2371 N N . LEU A 1 297 ? -14.853 8.733 -3.409 1.00 32.41 297 LEU A N 1
ATOM 2372 C CA . LEU A 1 297 ? -15.394 7.651 -2.567 1.00 32.41 297 LEU A CA 1
ATOM 2373 C C . LEU A 1 297 ? -15.914 8.103 -1.186 1.00 32.41 297 LEU A C 1
ATOM 2375 O O . LEU A 1 297 ? -16.456 7.282 -0.454 1.00 32.41 297 LEU A O 1
ATOM 2379 N N . LEU A 1 298 ? -15.769 9.386 -0.834 1.00 27.88 298 LEU A N 1
ATOM 2380 C CA . LEU A 1 298 ? -16.185 9.960 0.457 1.00 27.88 298 LEU A CA 1
ATOM 2381 C C . LEU A 1 298 ? -17.209 11.102 0.316 1.00 27.88 298 LEU A C 1
ATOM 2383 O O . LEU A 1 298 ? -17.373 11.899 1.241 1.00 27.88 298 LEU A O 1
ATOM 2387 N N . LEU A 1 299 ? -17.907 11.207 -0.820 1.00 22.72 299 LEU A N 1
ATOM 2388 C CA . LEU A 1 299 ? -19.083 12.075 -0.891 1.00 22.72 299 LEU A CA 1
ATOM 2389 C C . LEU A 1 299 ? -20.265 11.375 -0.200 1.00 22.72 299 LEU A C 1
ATOM 2391 O O . LEU A 1 299 ? -20.572 10.235 -0.552 1.00 22.72 299 LEU A O 1
ATOM 2395 N N . PRO A 1 300 ? -20.909 12.026 0.783 1.00 29.89 300 PRO A N 1
ATOM 2396 C CA . PRO A 1 300 ? -22.017 11.437 1.512 1.00 29.89 300 PRO A CA 1
ATOM 2397 C C . PRO A 1 300 ? -23.232 11.323 0.586 1.00 29.89 300 PRO A C 1
ATOM 2399 O O . PRO A 1 300 ? -23.630 12.305 -0.045 1.00 29.89 300 PRO A O 1
ATOM 2402 N N . PHE A 1 301 ? -23.811 10.126 0.529 1.00 31.70 301 PHE A N 1
ATOM 2403 C CA . PHE A 1 301 ? -25.261 9.990 0.424 1.00 31.70 301 PHE A CA 1
ATOM 2404 C C . PHE A 1 301 ? -25.838 10.011 1.837 1.00 31.70 301 PHE A C 1
ATOM 2406 O O . PHE A 1 301 ? -25.200 9.400 2.726 1.00 31.70 301 PHE A O 1
#

Foldseek 3Di:
DVVVVVVVVVCLVCLLVVLLVLLVVLLVVLVVVLVVLQLLLLLLLLLLCVCLPPPDDVVPDPDDNLVSLLLNLLSVVVNVLSVVLNVVSVVLNVVSVVLVVVLVVLVVVLCVQPVPDPDHDCVVNVVSVVSNVVSVVVSVVSVVVSVVSVVVNVVSVVSNVVVCVVCPPVNSCVSCPPPDRDGLVRLLVPADAADDCVVQVPWDKDAQDPVGCVVVDPAAPNQWQLLCCQPSVHNTHGFHCNNIWTQDPNHTYGHSYVVSVVVCSVPVPVSVVSSVVSVVVSPNNPDRGDPCVVVVVPDDD